Protein 6JCH (pdb70)

Solvent-accessible surface area: 16612 Å² total; per-residue (Å²): 190,73,79,4,51,0,0,0,16,0,56,1,5,38,88,46,100,77,24,74,62,64,75,32,116,51,26,54,57,21,42,111,68,2,7,8,68,13,0,8,0,22,0,6,42,0,24,91,35,23,53,112,148,35,70,105,129,39,30,52,62,28,41,71,159,15,34,117,51,77,67,152,90,0,19,148,57,0,136,80,91,15,156,70,16,14,99,6,72,96,25,95,0,52,0,5,1,101,78,17,115,132,59,55,40,28,0,8,2,91,1,60,1,58,8,35,13,144,38,35,62,45,0,4,0,0,0,2,30,76,47,66,135,151,84,146,116,19,98,58,110,8,26,0,9,9,10,12,0,41,53,86,35,127,103,66,56,94,45,58,128,41,2,73,3,22,4,60,0,13,4,48,9,0,4,0,3,0,0,0,17,1,29,82,88,98,55,81,66,123,71,5,36,29,0,33,0,0,0,17,57,97,78,151,76,56,89,32,11,0,9,113,41,102,18,71,22,20,52,12,107,30,21,80,25,145,63,26,41,135,27,130,114,2,17,54,12,84,3,58,151,56,0,12,0,43,4,33,168,32,5,0,48,37,33,86,10,28,0,8,10,36,84,16,11,108,39,28,114,154,101,57,71,44,3,68,0,58,9,20,100,35,31,79,58,184,121,52,85,81,78,67,0,52,0,69,47,61,78,0,104,11,65,91,30,7,110,16,30,99,127,22,43,87,57,0,116,2,41,18,100,1,138,29,62,168,203

Radius of gyration: 25.2 Å; Cα contacts (8 Å, |Δi|>4): 794; chains: 1; bounding box: 46×38×86 Å

Structure (mmCIF, N/CA/C/O backbone):
data_6JCH
#
_entry.id   6JCH
#
_cell.length_a   41.382
_cell.length_b   63.523
_cell.length_c   130.245
_cell.angle_alpha   90.00
_cell.angle_beta   90.00
_cell.angle_gamma   90.00
#
_symmetry.space_group_name_H-M   'P 21 21 21'
#
loop_
_entity.id
_entity.type
_entity.pdbx_description
1 polymer 'Pilus assembly protein'
2 non-polymer 'SODIUM ION'
3 water water
#
loop_
_atom_site.group_PDB
_atom_site.id
_atom_site.type_symbol
_atom_site.label_atom_id
_atom_site.label_alt_id
_atom_site.label_comp_id
_atom_site.label_asym_id
_atom_site.label_entity_id
_atom_site.label_seq_id
_atom_site.pdbx_PDB_ins_code
_atom_site.Cartn_x
_atom_site.Cartn_y
_atom_site.Cartn_z
_atom_site.occupancy
_atom_site.B_iso_or_equiv
_atom_site.auth_seq_id
_atom_site.auth_comp_id
_atom_site.auth_asym_id
_atom_site.auth_atom_id
_atom_site.pdbx_PDB_model_num
ATOM 1 N N . ASP A 1 8 ? 40.680 10.332 -7.524 1.00 63.83 30 ASP A N 1
ATOM 2 C CA . ASP A 1 8 ? 40.022 11.627 -7.404 0.86 62.99 30 ASP A CA 1
ATOM 3 C C . ASP A 1 8 ? 40.220 12.229 -6.012 1.00 54.02 30 ASP A C 1
ATOM 4 O O . ASP A 1 8 ? 41.344 12.540 -5.622 0.51 60.37 30 ASP A O 1
ATOM 9 N N . GLN A 1 9 ? 39.132 12.382 -5.263 1.00 44.45 31 GLN A N 1
ATOM 10 C CA . GLN A 1 9 ? 39.149 13.110 -4.003 1.00 41.48 31 GLN A CA 1
ATOM 11 C C . GLN A 1 9 ? 39.244 12.159 -2.819 1.00 35.23 31 GLN A C 1
ATOM 12 O O . GLN A 1 9 ? 38.753 11.028 -2.861 1.00 35.01 31 GLN A O 1
ATOM 18 N N . THR A 1 10 ? 39.880 12.638 -1.751 1.00 33.41 32 THR A N 1
ATOM 19 C CA . THR A 1 10 ? 40.041 11.856 -0.537 1.00 30.81 32 THR A CA 1
ATOM 20 C C . THR A 1 10 ? 39.591 12.662 0.669 1.00 29.55 32 THR A C 1
ATOM 21 O O . THR A 1 10 ? 39.530 13.894 0.643 1.00 32.96 32 THR A O 1
ATOM 25 N N . ALA A 1 11 ? 39.306 11.939 1.745 1.00 28.65 33 ALA A N 1
ATOM 26 C CA . ALA A 1 11 ? 39.044 12.545 3.036 1.00 26.58 33 ALA A CA 1
ATOM 27 C C . ALA A 1 11 ? 39.765 11.726 4.088 1.00 26.39 33 ALA A C 1
ATOM 28 O O . ALA A 1 11 ? 40.214 10.604 3.840 1.00 26.11 33 ALA A O 1
ATOM 30 N N . GLU A 1 12 ? 39.878 12.303 5.271 1.00 26.62 34 GLU A N 1
ATOM 31 C CA . GLU A 1 12 ? 40.583 11.678 6.373 1.00 28.28 34 GLU A CA 1
ATOM 32 C C . GLU A 1 12 ? 39.584 11.336 7.466 1.00 26.66 34 GLU A C 1
ATOM 33 O O . GLU A 1 12 ? 38.765 12.175 7.855 1.00 33.90 34 GLU A O 1
ATOM 39 N N . ILE A 1 13 ? 39.641 10.105 7.949 1.00 23.49 35 ILE A N 1
ATOM 40 C CA . ILE A 1 13 ? 38.874 9.696 9.114 1.00 23.65 35 ILE A CA 1
ATOM 41 C C . ILE A 1 13 ? 39.866 9.536 10.248 1.00 22.16 35 ILE A C 1
ATOM 42 O O . ILE A 1 13 ? 40.857 8.805 10.117 1.00 25.76 35 ILE A O 1
ATOM 47 N N . VAL A 1 14 ? 39.611 10.228 11.348 1.00 24.46 36 VAL A N 1
ATOM 48 C CA . VAL A 1 14 ? 40.512 10.249 12.489 1.00 25.01 36 VAL A CA 1
ATOM 49 C C . VAL A 1 14 ? 39.781 9.616 13.658 1.00 27.27 36 VAL A C 1
ATOM 50 O O . VAL A 1 14 ? 38.773 10.151 14.139 1.00 27.48 36 VAL A O 1
ATOM 54 N N . ILE A 1 15 ? 40.272 8.475 14.103 1.00 23.64 37 ILE A N 1
ATOM 55 C CA . ILE A 1 15 ? 39.765 7.836 15.308 1.00 22.27 37 ILE A CA 1
ATOM 56 C C . ILE A 1 15 ? 40.497 8.416 16.503 1.00 25.54 37 ILE A C 1
ATOM 57 O O . ILE A 1 15 ? 41.732 8.477 16.512 1.00 25.45 37 ILE A O 1
ATOM 62 N N . HIS A 1 16 ? 39.736 8.882 17.488 1.00 22.90 38 HIS A N 1
ATOM 63 C CA . HIS A 1 16 ? 40.260 9.274 18.793 1.00 25.70 38 HIS A CA 1
ATOM 64 C C . HIS A 1 16 ? 39.733 8.241 19.775 1.00 30.49 38 HIS A C 1
ATOM 65 O O . HIS A 1 16 ? 38.599 8.353 20.247 1.00 29.37 38 HIS A O 1
ATOM 72 N N . LYS A 1 17 ? 40.546 7.234 20.073 1.00 32.04 39 LYS A N 1
ATOM 73 C CA . LYS A 1 17 ? 40.155 6.192 21.010 1.00 30.67 39 LYS A CA 1
ATOM 74 C C . LYS A 1 17 ? 40.531 6.642 22.410 1.00 28.19 39 LYS A C 1
ATOM 75 O O . LYS A 1 17 ? 41.710 6.861 22.700 1.00 29.03 39 LYS A O 1
ATOM 81 N N . ARG A 1 18 ? 39.529 6.806 23.259 1.00 27.82 40 ARG A N 1
ATOM 82 C CA . ARG A 1 18 ? 39.735 7.267 24.620 1.00 29.83 40 ARG A CA 1
ATOM 83 C C . ARG A 1 18 ? 38.983 6.352 25.569 1.00 26.98 40 ARG A C 1
ATOM 84 O O . ARG A 1 18 ? 38.200 5.495 25.159 1.00 27.26 40 ARG A O 1
ATOM 92 N N . ILE A 1 19 ? 39.231 6.563 26.858 1.00 29.94 41 ILE A N 1
ATOM 93 C CA . ILE A 1 19 ? 38.617 5.795 27.933 1.00 34.60 41 ILE A CA 1
ATOM 94 C C . ILE A 1 19 ? 37.751 6.738 28.752 1.00 27.99 41 ILE A C 1
ATOM 95 O O . ILE A 1 19 ? 38.184 7.840 29.108 1.00 31.02 41 ILE A O 1
ATOM 100 N N . TYR A 1 20 ? 36.525 6.310 29.029 1.00 31.08 42 TYR A N 1
ATOM 101 C CA . TYR A 1 20 ? 35.555 7.084 29.784 1.00 33.79 42 TYR A CA 1
ATOM 102 C C . TYR A 1 20 ? 35.153 6.310 31.032 1.00 29.84 42 TYR A C 1
ATOM 103 O O . TYR A 1 20 ? 35.271 5.086 31.087 1.00 31.98 42 TYR A O 1
ATOM 112 N N . ARG A 1 21 ? 34.675 7.027 32.044 1.00 40.06 43 ARG A N 1
ATOM 113 C CA . ARG A 1 21 ? 34.061 6.387 33.200 1.00 42.25 43 ARG A CA 1
ATOM 114 C C . ARG A 1 21 ? 32.546 6.539 33.114 1.00 46.97 43 ARG A C 1
ATOM 115 O O . ARG A 1 21 ? 32.035 7.608 32.763 1.00 53.09 43 ARG A O 1
ATOM 123 N N . ASP A 1 22 ? 31.829 5.455 33.403 0.95 50.77 44 ASP A N 1
ATOM 124 C CA . ASP A 1 22 ? 30.377 5.466 33.272 1.00 49.19 44 ASP A CA 1
ATOM 125 C C . ASP A 1 22 ? 29.764 6.272 34.409 0.92 54.69 44 ASP A C 1
ATOM 126 O O . ASP A 1 22 ? 29.944 5.937 35.585 1.00 57.54 44 ASP A O 1
ATOM 131 N N . ILE A 1 23 ? 29.039 7.330 34.047 0.72 52.25 45 ILE A N 1
ATOM 132 C CA . ILE A 1 23 ? 28.453 8.273 34.992 0.97 59.64 45 ILE A CA 1
ATOM 133 C C . ILE A 1 23 ? 29.531 8.815 35.923 0.49 61.79 45 ILE A C 1
ATOM 134 O O . ILE A 1 23 ? 30.705 8.881 35.552 1.00 62.10 45 ILE A O 1
ATOM 136 N N . ILE A 1 38 ? 24.920 6.304 21.440 1.00 63.00 60 ILE A N 1
ATOM 137 C CA . ILE A 1 38 ? 26.046 6.106 20.540 1.00 63.63 60 ILE A CA 1
ATOM 138 C C . ILE A 1 38 ? 26.005 7.076 19.362 1.00 63.00 60 ILE A C 1
ATOM 139 O O . ILE A 1 38 ? 25.402 6.787 18.326 1.00 65.23 60 ILE A O 1
ATOM 141 N N . ASP A 1 39 ? 26.635 8.240 19.533 1.00 62.25 61 ASP A N 1
ATOM 142 C CA . ASP A 1 39 ? 27.000 9.116 18.422 1.00 58.78 61 ASP A CA 1
ATOM 143 C C . ASP A 1 39 ? 28.519 9.096 18.345 1.00 55.18 61 ASP A C 1
ATOM 144 O O . ASP A 1 39 ? 29.194 9.849 19.064 1.00 56.51 61 ASP A O 1
ATOM 149 N N . PRO A 1 40 ? 29.107 8.246 17.503 1.00 48.66 62 PRO A N 1
ATOM 150 C CA . PRO A 1 40 ? 30.573 8.124 17.482 1.00 39.68 62 PRO A CA 1
ATOM 151 C C . PRO A 1 40 ? 31.298 9.394 17.065 1.00 37.13 62 PRO A C 1
ATOM 152 O O . PRO A 1 40 ? 32.476 9.548 17.405 1.00 37.07 62 PRO A O 1
ATOM 156 N N . ASN A 1 41 ? 30.643 10.312 16.351 1.00 37.62 63 ASN A N 1
ATOM 157 C CA . ASN A 1 41 ? 31.300 11.557 15.962 1.00 38.26 63 ASN A CA 1
ATOM 158 C C . ASN A 1 41 ? 31.394 12.569 17.096 1.00 41.37 63 ASN A C 1
ATOM 159 O O . ASN A 1 41 ? 32.037 13.608 16.919 1.00 39.03 63 ASN A O 1
ATOM 164 N N . ASN A 1 42 ? 30.778 12.296 18.248 1.00 43.00 64 ASN A N 1
ATOM 165 C CA . ASN A 1 42 ? 30.693 13.272 19.325 1.00 40.79 64 ASN A CA 1
ATOM 166 C C . ASN A 1 42 ? 31.682 12.913 20.420 1.00 39.37 64 ASN A C 1
ATOM 167 O O . ASN A 1 42 ? 31.594 11.807 20.977 1.00 40.69 64 ASN A O 1
ATOM 172 N N . PRO A 1 43 ? 32.634 13.789 20.759 0.84 39.40 65 PRO A N 1
ATOM 173 C CA . PRO A 1 43 ? 33.535 13.485 21.881 1.00 39.30 65 PRO A CA 1
ATOM 174 C C . PRO A 1 43 ? 32.851 13.549 23.235 0.53 44.75 65 PRO A C 1
ATOM 175 O O . PRO A 1 43 ? 33.351 12.942 24.190 1.00 49.12 65 PRO A O 1
ATOM 179 N N . ASP A 1 44 ? 31.734 14.261 23.352 0.76 48.89 66 ASP A N 1
ATOM 180 C CA . ASP A 1 44 ? 30.932 14.250 24.567 0.81 51.16 66 ASP A CA 1
ATOM 181 C C . ASP A 1 44 ? 29.949 13.089 24.499 0.63 53.53 66 ASP A C 1
ATOM 182 O O . ASP A 1 44 ? 29.286 12.888 23.477 0.68 54.37 66 ASP A O 1
ATOM 184 N N . LYS A 1 45 ? 29.867 12.319 25.581 1.00 54.06 67 LYS A N 1
ATOM 185 C CA . LYS A 1 45 ? 28.987 11.159 25.654 1.00 52.32 67 LYS A CA 1
ATOM 186 C C . LYS A 1 45 ? 28.093 11.295 26.876 1.00 58.99 67 LYS A C 1
ATOM 187 O O . LYS A 1 45 ? 28.592 11.433 27.998 1.00 63.75 67 LYS A O 1
ATOM 193 N N . ASP A 1 46 ? 26.781 11.258 26.661 0.79 57.81 68 ASP A N 1
ATOM 194 C CA . ASP A 1 46 ? 25.844 11.331 27.772 0.69 62.35 68 ASP A CA 1
ATOM 195 C C . ASP A 1 46 ? 25.922 10.060 28.608 0.90 60.84 68 ASP A C 1
ATOM 196 O O . ASP A 1 46 ? 25.945 8.946 28.077 0.97 56.51 68 ASP A O 1
ATOM 198 N N . GLY A 1 47 ? 25.965 10.234 29.927 0.68 65.69 69 GLY A N 1
ATOM 199 C CA . GLY A 1 47 ? 26.148 9.130 30.843 0.59 68.34 69 GLY A CA 1
ATOM 200 C C . GLY A 1 47 ? 27.588 8.742 31.094 0.39 65.38 69 GLY A C 1
ATOM 201 O O . GLY A 1 47 ? 27.831 7.773 31.825 0.86 69.01 69 GLY A O 1
ATOM 202 N N . TYR A 1 48 ? 28.548 9.464 30.520 0.86 54.95 70 TYR A N 1
ATOM 203 C CA . TYR A 1 48 ? 29.957 9.131 30.664 1.00 48.50 70 TYR A CA 1
ATOM 204 C C . TYR A 1 48 ? 30.768 10.418 30.717 0.74 46.07 70 TYR A C 1
ATOM 205 O O . TYR A 1 48 ? 30.289 11.493 30.349 0.94 52.32 70 TYR A O 1
ATOM 207 N N . LYS A 1 49 ? 32.008 10.292 31.192 0.84 47.57 71 LYS A N 1
ATOM 208 C CA . LYS A 1 49 ? 32.952 11.402 31.230 1.00 45.41 71 LYS A CA 1
ATOM 209 C C . LYS A 1 49 ? 34.359 10.854 31.034 0.14 45.32 71 LYS A C 1
ATOM 210 O O . LYS A 1 49 ? 34.677 9.764 31.515 0.95 46.09 71 LYS A O 1
ATOM 212 N N . LEU A 1 50 ? 35.196 11.614 30.328 1.00 48.02 72 LEU A N 1
ATOM 213 C CA . LEU A 1 50 ? 36.556 11.169 30.048 0.89 49.09 72 LEU A CA 1
ATOM 214 C C . LEU A 1 50 ? 37.359 11.041 31.338 1.00 46.41 72 LEU A C 1
ATOM 215 O O . LEU A 1 50 ? 37.128 11.760 32.312 0.95 46.28 72 LEU A O 1
ATOM 217 N N . LEU A 1 51 ? 38.325 10.117 31.331 0.60 49.22 73 LEU A N 1
ATOM 218 C CA . LEU A 1 51 ? 39.098 9.816 32.531 0.96 52.98 73 LEU A CA 1
ATOM 219 C C . LEU A 1 51 ? 40.214 10.820 32.798 0.37 58.07 73 LEU A C 1
ATOM 220 O O . LEU A 1 51 ? 40.642 10.949 33.950 0.89 58.20 73 LEU A O 1
ATOM 222 N N . SER A 1 52 ? 40.696 11.521 31.772 1.00 57.83 74 SER A N 1
ATOM 223 C CA . SER A 1 52 ? 41.732 12.542 31.912 0.93 65.56 74 SER A CA 1
ATOM 224 C C . SER A 1 52 ? 41.949 13.188 30.548 0.18 70.63 74 SER A C 1
ATOM 225 O O . SER A 1 52 ? 41.407 12.740 29.533 1.00 71.91 74 SER A O 1
ATOM 228 N N . LYS A 1 53 ? 42.761 14.248 30.540 1.00 72.64 75 LYS A N 1
ATOM 229 C CA . LYS A 1 53 ? 43.076 14.948 29.299 1.00 72.06 75 LYS A CA 1
ATOM 230 C C . LYS A 1 53 ? 44.040 14.163 28.419 0.89 72.20 75 LYS A C 1
ATOM 231 O O . LYS A 1 53 ? 44.178 14.483 27.234 1.00 70.08 75 LYS A O 1
ATOM 233 N N . THR A 1 54 ? 44.708 13.152 28.967 0.74 74.67 76 THR A N 1
ATOM 234 C CA . THR A 1 54 ? 45.608 12.290 28.212 0.57 76.26 76 THR A CA 1
ATOM 235 C C . THR A 1 54 ? 45.187 10.829 28.334 0.71 78.68 76 THR A C 1
ATOM 236 O O . THR A 1 54 ? 46.023 9.925 28.406 1.00 84.66 76 THR A O 1
ATOM 240 N N . SER A 1 55 ? 43.875 10.577 28.356 0.81 71.82 77 SER A N 1
ATOM 241 C CA . SER A 1 55 ? 43.348 9.223 28.483 0.36 58.19 77 SER A CA 1
ATOM 242 C C . SER A 1 55 ? 43.084 8.565 27.134 0.48 44.29 77 SER A C 1
ATOM 243 O O . SER A 1 55 ? 42.169 7.739 27.020 1.00 40.37 77 SER A O 1
ATOM 246 N N . GLY A 1 56 ? 43.860 8.914 26.110 1.00 33.00 78 GLY A N 1
ATOM 247 C CA . GLY A 1 56 ? 43.790 8.195 24.857 0.99 29.52 78 GLY A CA 1
ATOM 248 C C . GLY A 1 56 ? 44.350 6.791 24.983 0.60 27.39 78 GLY A C 1
ATOM 249 O O . GLY A 1 56 ? 45.303 6.531 25.723 0.78 34.26 78 GLY A O 1
ATOM 250 N N . LEU A 1 57 ? 43.743 5.873 24.239 1.00 30.00 79 LEU A N 1
ATOM 251 C CA . LEU A 1 57 ? 44.031 4.449 24.339 1.00 27.66 79 LEU A CA 1
ATOM 252 C C . LEU A 1 57 ? 44.797 4.009 23.101 1.00 29.80 79 LEU A C 1
ATOM 253 O O . LEU A 1 57 ? 44.228 3.937 22.006 1.00 27.35 79 LEU A O 1
ATOM 258 N N . ASN A 1 58 ? 46.076 3.705 23.281 1.00 31.21 80 ASN A N 1
ATOM 259 C CA . ASN A 1 58 ? 46.905 3.185 22.207 1.00 30.00 80 ASN A CA 1
ATOM 260 C C . ASN A 1 58 ? 46.766 1.670 22.113 1.00 27.84 80 ASN A C 1
ATOM 261 O O . ASN A 1 58 ? 46.402 0.992 23.075 1.00 31.08 80 ASN A O 1
ATOM 266 N N . GLY A 1 59 ? 47.052 1.145 20.925 1.00 26.79 81 GLY A N 1
ATOM 267 C CA . GLY A 1 59 ? 47.026 -0.284 20.708 1.00 27.51 81 GLY A CA 1
ATOM 268 C C . GLY A 1 59 ? 45.701 -0.837 20.246 1.00 27.77 81 GLY A C 1
ATOM 269 O O . GLY A 1 59 ? 45.590 -2.052 20.049 1.00 24.99 81 GLY A O 1
ATOM 270 N N . ALA A 1 60 ? 44.689 0.005 20.075 1.00 26.66 82 ALA A N 1
ATOM 271 C CA . ALA A 1 60 ? 43.421 -0.462 19.546 1.00 22.30 82 ALA A CA 1
ATOM 272 C C . ALA A 1 60 ? 43.542 -0.638 18.037 1.00 22.16 82 ALA A C 1
ATOM 273 O O . ALA A 1 60 ? 44.285 0.082 17.367 1.00 22.54 82 ALA A O 1
ATOM 275 N N . ASN A 1 61 ? 42.822 -1.613 17.508 1.00 19.13 83 ASN A N 1
ATOM 276 C CA . ASN A 1 61 ? 42.939 -1.951 16.097 1.00 17.80 83 ASN A CA 1
ATOM 277 C C . ASN A 1 61 ? 41.577 -1.908 15.442 1.00 17.99 83 ASN A C 1
ATOM 278 O O . ASN A 1 61 ? 40.585 -2.360 16.019 1.00 18.75 83 ASN A O 1
ATOM 283 N N . PHE A 1 62 ? 41.541 -1.373 14.227 1.00 16.97 84 PHE A N 1
ATOM 284 C CA . PHE A 1 62 ? 40.317 -1.317 13.447 1.00 16.03 84 PHE A CA 1
ATOM 285 C C . PHE A 1 62 ? 40.575 -1.848 12.050 1.00 15.91 84 PHE A C 1
ATOM 286 O O . PHE A 1 62 ? 41.671 -1.701 11.502 1.00 18.24 84 PHE A O 1
ATOM 294 N N . GLU A 1 63 ? 39.555 -2.488 11.502 1.00 13.91 85 GLU A N 1
ATOM 295 C CA . GLU A 1 63 ? 39.513 -2.838 10.089 1.00 14.41 85 GLU A CA 1
ATOM 296 C C . GLU A 1 63 ? 38.507 -1.935 9.405 1.00 15.32 85 GLU A C 1
ATOM 297 O O . GLU A 1 63 ? 37.411 -1.699 9.921 1.00 15.37 85 GLU A O 1
ATOM 303 N N . VAL A 1 64 ? 38.871 -1.449 8.227 1.00 15.52 86 VAL A N 1
ATOM 304 C CA . VAL A 1 64 ? 38.050 -0.499 7.494 1.00 13.96 86 VAL A CA 1
ATOM 305 C C . VAL A 1 64 ? 37.771 -1.075 6.124 1.00 16.54 86 VAL A C 1
ATOM 306 O O . VAL A 1 64 ? 38.704 -1.430 5.394 1.00 15.85 86 VAL A O 1
ATOM 310 N N . TYR A 1 65 ? 36.495 -1.135 5.776 1.00 14.23 87 TYR A N 1
ATOM 311 C CA . TYR A 1 65 ? 36.019 -1.783 4.569 1.00 13.87 87 TYR A CA 1
ATOM 312 C C . TYR A 1 65 ? 35.364 -0.762 3.667 1.00 14.63 87 TYR A C 1
ATOM 313 O O . TYR A 1 65 ? 34.657 0.137 4.138 1.00 15.69 87 TYR A O 1
ATOM 322 N N . ASP A 1 66 ? 35.581 -0.909 2.363 1.00 15.34 88 ASP A N 1
ATOM 323 C CA . ASP A 1 66 ? 34.819 -0.115 1.412 1.00 13.67 88 ASP A CA 1
ATOM 324 C C . ASP A 1 66 ? 33.380 -0.612 1.411 1.00 14.86 88 ASP A C 1
ATOM 325 O O . ASP A 1 66 ? 33.087 -1.727 0.967 1.00 16.15 88 ASP A O 1
ATOM 330 N N . ALA A 1 67 ? 32.477 0.230 1.897 1.00 14.89 89 ALA A N 1
ATOM 331 C CA . ALA A 1 67 ? 31.080 -0.121 2.054 1.00 14.25 89 ALA A CA 1
ATOM 332 C C . ALA A 1 67 ? 30.203 0.612 1.055 1.00 15.78 89 ALA A C 1
ATOM 333 O O . ALA A 1 67 ? 28.994 0.738 1.265 1.00 16.54 89 ALA A O 1
ATOM 335 N N . SER A 1 68 ? 30.798 1.100 -0.040 1.00 14.46 90 SER A N 1
ATOM 336 C CA . SER A 1 68 ? 30.023 1.828 -1.031 1.00 14.56 90 SER A CA 1
ATOM 337 C C . SER A 1 68 ? 28.916 0.966 -1.607 1.00 16.59 90 SER A C 1
ATOM 338 O O . SER A 1 68 ? 27.850 1.476 -1.962 1.00 18.16 90 SER A O 1
ATOM 341 N N . SER A 1 69 ? 29.152 -0.340 -1.694 1.00 16.07 91 SER A N 1
ATOM 342 C CA . SER A 1 69 ? 28.148 -1.266 -2.199 1.00 16.68 91 SER A CA 1
ATOM 343 C C . SER A 1 69 ? 26.955 -1.419 -1.265 1.00 14.50 91 SER A C 1
ATOM 344 O O . SER A 1 69 ? 25.947 -2.011 -1.661 1.00 18.37 91 SER A O 1
ATOM 347 N N . LEU A 1 70 ? 27.031 -0.890 -0.044 1.00 16.05 92 LEU A N 1
ATOM 348 C CA . LEU A 1 70 ? 25.845 -0.855 0.803 1.00 15.15 92 LEU A CA 1
ATOM 349 C C . LEU A 1 70 ? 24.901 0.277 0.444 1.00 17.13 92 LEU A C 1
ATOM 350 O O . LEU A 1 70 ? 23.758 0.280 0.920 1.00 20.72 92 LEU A O 1
ATOM 355 N N . LEU A 1 71 ? 25.344 1.218 -0.383 1.00 17.29 93 LEU A N 1
ATOM 356 C CA . LEU A 1 71 ? 24.577 2.390 -0.753 1.00 18.68 93 LEU A CA 1
ATOM 357 C C . LEU A 1 71 ? 23.840 2.147 -2.059 1.00 19.96 93 LEU A C 1
ATOM 358 O O . LEU A 1 71 ? 24.228 1.311 -2.880 1.00 23.71 93 LEU A O 1
ATOM 363 N N . LYS A 1 72 ? 22.772 2.900 -2.244 1.00 23.61 94 LYS A N 1
ATOM 364 C CA . LYS A 1 72 ? 22.056 2.939 -3.500 1.00 25.89 94 LYS A CA 1
ATOM 365 C C . LYS A 1 72 ? 22.079 4.362 -4.030 1.00 26.41 94 LYS A C 1
ATOM 366 O O . LYS A 1 72 ? 22.118 5.313 -3.243 1.00 27.44 94 LYS A O 1
ATOM 368 N N . PRO A 1 73 ? 22.084 4.549 -5.348 1.00 26.19 95 PRO A N 1
ATOM 369 C CA . PRO A 1 73 ? 22.036 5.910 -5.889 1.00 30.30 95 PRO A CA 1
ATOM 370 C C . PRO A 1 73 ? 20.802 6.647 -5.402 1.00 34.94 95 PRO A C 1
ATOM 371 O O . PRO A 1 73 ? 19.741 6.055 -5.191 1.00 39.70 95 PRO A O 1
ATOM 375 N N . ASN A 1 74 ? 20.968 7.954 -5.195 1.00 36.70 96 ASN A N 1
ATOM 376 C CA . ASN A 1 74 ? 19.869 8.858 -4.848 1.00 36.18 96 ASN A CA 1
ATOM 377 C C . ASN A 1 74 ? 19.118 8.410 -3.597 1.00 39.77 96 ASN A C 1
ATOM 378 O O . ASN A 1 74 ? 17.918 8.655 -3.461 1.00 41.63 96 ASN A O 1
ATOM 383 N N . MET A 1 75 ? 19.800 7.752 -2.666 1.00 36.02 97 MET A N 1
ATOM 384 C CA . MET A 1 75 ? 19.121 7.380 -1.436 1.00 33.96 97 MET A CA 1
ATOM 385 C C . MET A 1 75 ? 18.920 8.614 -0.561 1.00 36.52 97 MET A C 1
ATOM 386 O O . MET A 1 75 ? 19.678 9.586 -0.635 1.00 34.01 97 MET A O 1
ATOM 391 N N . THR A 1 76 ? 17.860 8.577 0.246 1.00 33.40 98 THR A N 1
ATOM 392 C CA . THR A 1 76 ? 17.503 9.696 1.103 1.00 38.47 98 THR A CA 1
ATOM 393 C C . THR A 1 76 ? 18.420 9.766 2.322 1.00 36.47 98 THR A C 1
ATOM 394 O O . THR A 1 76 ? 19.045 8.776 2.700 1.00 30.85 98 THR A O 1
ATOM 398 N N . PRO A 1 77 ? 18.511 10.936 2.959 1.00 33.44 99 PRO A N 1
ATOM 399 C CA . PRO A 1 77 ? 19.192 11.000 4.264 1.00 34.10 99 PRO A CA 1
ATOM 400 C C . PRO A 1 77 ? 18.620 10.020 5.276 1.00 32.10 99 PRO A C 1
ATOM 401 O O . PRO A 1 77 ? 19.372 9.437 6.067 1.00 31.07 99 PRO A O 1
ATOM 405 N N . GLU A 1 78 ? 17.300 9.818 5.261 1.00 32.71 100 GLU A N 1
ATOM 406 C CA . GLU A 1 78 ? 16.678 8.869 6.179 1.00 33.24 100 GLU A CA 1
ATOM 407 C C . GLU A 1 78 ? 17.173 7.453 5.922 1.00 32.43 100 GLU A C 1
ATOM 408 O O . GLU A 1 78 ? 17.436 6.694 6.865 1.00 33.59 100 GLU A O 1
ATOM 414 N N . ALA A 1 79 ? 17.289 7.075 4.650 1.00 29.11 101 ALA A N 1
ATOM 415 C CA . ALA A 1 79 ? 17.778 5.746 4.310 1.00 25.81 101 ALA A CA 1
ATOM 416 C C . ALA A 1 79 ? 19.230 5.574 4.730 1.00 28.33 101 ALA A C 1
ATOM 417 O O . ALA A 1 79 ? 19.631 4.495 5.177 1.00 25.59 101 ALA A O 1
ATOM 419 N N . ILE A 1 80 ? 20.036 6.627 4.585 1.00 25.07 102 ILE A N 1
ATOM 420 C CA . ILE A 1 80 ? 21.428 6.554 5.012 1.00 23.30 102 ILE A CA 1
ATOM 421 C C . ILE A 1 80 ? 21.499 6.385 6.520 1.00 22.30 102 ILE A C 1
ATOM 422 O O . ILE A 1 80 ? 22.219 5.517 7.029 1.00 22.76 102 ILE A O 1
ATOM 427 N N . ARG A 1 81 ? 20.731 7.197 7.252 1.00 24.33 103 ARG A N 1
ATOM 428 C CA . ARG A 1 81 ? 20.695 7.069 8.705 1.00 23.91 103 ARG A CA 1
ATOM 429 C C . ARG A 1 81 ? 20.244 5.674 9.118 1.00 25.79 103 ARG A C 1
ATOM 430 O O . ARG A 1 81 ? 20.817 5.076 10.034 1.00 24.83 103 ARG A O 1
ATOM 432 N N . ALA A 1 82 ? 19.229 5.130 8.442 1.00 24.16 104 ALA A N 1
ATOM 433 C CA . ALA A 1 82 ? 18.771 3.781 8.769 1.00 24.39 104 ALA A CA 1
ATOM 434 C C . ALA A 1 82 ? 19.875 2.757 8.547 1.00 25.31 104 ALA A C 1
ATOM 435 O O . ALA A 1 82 ? 20.045 1.826 9.343 1.00 23.53 104 ALA A O 1
ATOM 437 N N . LEU A 1 83 ? 20.638 2.916 7.467 1.00 21.07 105 LEU A N 1
ATOM 438 C CA . LEU A 1 83 ? 21.747 2.012 7.195 1.00 17.15 105 LEU A CA 1
ATOM 439 C C . LEU A 1 83 ? 22.844 2.160 8.245 1.00 16.43 105 LEU A C 1
ATOM 440 O O . LEU A 1 83 ? 23.349 1.165 8.774 1.00 18.03 105 LEU A O 1
ATOM 445 N N . VAL A 1 84 ? 23.224 3.402 8.553 1.00 18.96 106 VAL A N 1
ATOM 446 C CA . VAL A 1 84 ? 24.216 3.640 9.595 1.00 19.99 106 VAL A CA 1
ATOM 447 C C . VAL A 1 84 ? 23.760 3.022 10.909 1.00 16.84 106 VAL A C 1
ATOM 448 O O . VAL A 1 84 ? 24.542 2.357 11.600 1.00 19.87 106 VAL A O 1
ATOM 452 N N . ASP A 1 85 ? 22.480 3.193 11.247 1.00 20.06 107 ASP A N 1
ATOM 453 C CA . ASP A 1 85 ? 21.959 2.638 12.494 1.00 18.00 107 ASP A CA 1
ATOM 454 C C . ASP A 1 85 ? 22.005 1.118 12.484 1.00 18.14 107 ASP A C 1
ATOM 455 O O . ASP A 1 85 ? 22.311 0.495 13.507 1.00 19.77 107 ASP A O 1
ATOM 460 N N . ARG A 1 86 ? 21.670 0.503 11.350 1.00 16.97 108 ARG A N 1
ATOM 461 C CA . ARG A 1 86 ? 21.708 -0.951 11.257 1.00 15.62 108 ARG A CA 1
ATOM 462 C C . ARG A 1 86 ? 23.086 -1.480 11.624 1.00 16.99 108 ARG A C 1
ATOM 463 O O . ARG A 1 86 ? 23.223 -2.401 12.439 1.00 18.47 108 ARG A O 1
ATOM 471 N N . TYR A 1 87 ? 24.127 -0.884 11.049 1.00 17.72 109 TYR A N 1
ATOM 472 C CA . TYR A 1 87 ? 25.471 -1.375 11.323 1.00 16.51 109 TYR A CA 1
ATOM 473 C C . TYR A 1 87 ? 25.924 -1.010 12.732 1.00 17.95 109 TYR A C 1
ATOM 474 O O . TYR A 1 87 ? 26.541 -1.834 13.411 1.00 18.29 109 TYR A O 1
ATOM 483 N N . GLN A 1 88 ? 25.582 0.192 13.210 1.00 18.87 110 GLN A N 1
ATOM 484 C CA . GLN A 1 88 ? 25.927 0.558 14.581 1.00 18.59 110 GLN A CA 1
ATOM 485 C C . GLN A 1 88 ? 25.309 -0.402 15.593 1.00 21.03 110 GLN A C 1
ATOM 486 O O . GLN A 1 88 ? 25.882 -0.633 16.667 1.00 21.53 110 GLN A O 1
ATOM 492 N N . ASN A 1 89 ? 24.163 -0.991 15.268 1.00 18.45 111 ASN A N 1
ATOM 493 C CA . ASN A 1 89 ? 23.469 -1.842 16.222 1.00 19.18 111 ASN A CA 1
ATOM 494 C C . ASN A 1 89 ? 23.852 -3.307 16.094 1.00 20.73 111 ASN A C 1
ATOM 495 O O . ASN A 1 89 ? 23.421 -4.117 16.918 1.00 24.78 111 ASN A O 1
ATOM 500 N N . MET A 1 90 ? 24.655 -3.664 15.099 1.00 18.47 112 MET A N 1
ATOM 501 C CA . MET A 1 90 ? 25.276 -4.972 15.083 1.00 18.86 112 MET A CA 1
ATOM 502 C C . MET A 1 90 ? 26.380 -5.030 16.125 1.00 16.67 112 MET A C 1
ATOM 503 O O . MET A 1 90 ? 27.032 -4.029 16.422 1.00 19.52 112 MET A O 1
ATOM 508 N N . THR A 1 91 ? 26.613 -6.221 16.658 1.00 15.71 113 THR A N 1
ATOM 509 C CA . THR A 1 91 ? 27.839 -6.371 17.423 1.00 16.33 113 THR A CA 1
ATOM 510 C C . THR A 1 91 ? 29.027 -6.301 16.472 1.00 17.62 113 THR A C 1
ATOM 511 O O . THR A 1 91 ? 28.896 -6.456 15.254 1.00 16.84 113 THR A O 1
ATOM 515 N N . ARG A 1 92 ? 30.203 -6.055 17.037 1.00 15.49 114 ARG A N 1
ATOM 516 C CA . ARG A 1 92 ? 31.392 -6.048 16.195 1.00 13.36 114 ARG A CA 1
ATOM 517 C C . ARG A 1 92 ? 31.579 -7.394 15.510 1.00 15.57 114 ARG A C 1
ATOM 518 O O . ARG A 1 92 ? 31.913 -7.451 14.318 1.00 15.62 114 ARG A O 1
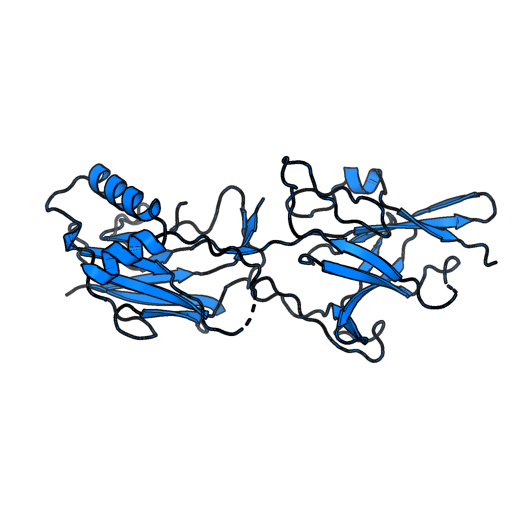ATOM 526 N N . LYS A 1 93 ? 31.329 -8.488 16.224 1.00 16.47 115 LYS A N 1
ATOM 527 C CA . LYS A 1 93 ? 31.518 -9.800 15.618 1.00 16.84 115 LYS A CA 1
ATOM 528 C C . LYS A 1 93 ? 30.521 -10.033 14.497 1.00 16.42 115 LYS A C 1
ATOM 529 O O . LYS A 1 93 ? 30.877 -10.601 13.465 1.00 14.93 115 LYS A O 1
ATOM 535 N N . GLN A 1 94 ? 29.274 -9.591 14.671 1.00 15.27 116 GLN A N 1
ATOM 536 C CA . GLN A 1 94 ? 28.298 -9.737 13.599 1.00 14.95 116 GLN A CA 1
ATOM 537 C C . GLN A 1 94 ? 28.709 -8.917 12.391 1.00 17.41 116 GLN A C 1
ATOM 538 O O . GLN A 1 94 ? 28.664 -9.396 11.255 1.00 15.43 116 GLN A O 1
ATOM 544 N N . ALA A 1 95 ? 29.102 -7.663 12.618 1.00 15.54 117 ALA A N 1
ATOM 545 C CA . ALA A 1 95 ? 29.529 -6.831 11.497 1.00 14.53 117 ALA A CA 1
ATOM 546 C C . ALA A 1 95 ? 30.774 -7.389 10.828 1.00 14.97 117 ALA A C 1
ATOM 547 O O . ALA A 1 95 ? 30.914 -7.283 9.600 1.00 14.21 117 ALA A O 1
ATOM 549 N N . LEU A 1 96 ? 31.684 -7.982 11.607 1.00 14.29 118 LEU A N 1
ATOM 550 C CA . LEU A 1 96 ? 32.860 -8.591 10.994 1.00 14.52 118 LEU A CA 1
ATOM 551 C C . LEU A 1 96 ? 32.478 -9.792 10.148 1.00 14.44 118 LEU A C 1
ATOM 552 O O . LEU A 1 96 ? 33.082 -10.025 9.104 1.00 14.22 118 LEU A O 1
ATOM 557 N N . LYS A 1 97 ? 31.507 -10.589 10.597 1.00 14.84 119 LYS A N 1
ATOM 558 C CA . LYS A 1 97 ? 31.091 -11.718 9.776 1.00 15.96 119 LYS A CA 1
ATOM 559 C C . LYS A 1 97 ? 30.602 -11.223 8.434 1.00 14.99 119 LYS A C 1
ATOM 560 O O . LYS A 1 97 ? 30.931 -11.792 7.384 1.00 17.00 119 LYS A O 1
ATOM 566 N N . PHE A 1 98 ? 29.845 -10.132 8.447 1.00 13.98 120 PHE A N 1
ATOM 567 C CA . PHE A 1 98 ? 29.383 -9.579 7.187 1.00 14.22 120 PHE A CA 1
ATOM 568 C C . PHE A 1 98 ? 30.538 -9.007 6.377 1.00 13.85 120 PHE A C 1
ATOM 569 O O . PHE A 1 98 ? 30.708 -9.339 5.199 1.00 13.97 120 PHE A O 1
ATOM 577 N N . ALA A 1 99 ? 31.340 -8.140 6.995 1.00 13.43 121 ALA A N 1
ATOM 578 C CA . ALA A 1 99 ? 32.333 -7.382 6.246 1.00 13.26 121 ALA A CA 1
ATOM 579 C C . ALA A 1 99 ? 33.466 -8.272 5.766 1.00 14.37 121 ALA A C 1
ATOM 580 O O . ALA A 1 99 ? 33.906 -8.158 4.621 1.00 14.28 121 ALA A O 1
ATOM 582 N N . ARG A 1 100 ? 33.957 -9.158 6.623 1.00 13.71 122 ARG A N 1
ATOM 583 C CA . ARG A 1 100 ? 35.052 -10.022 6.199 1.00 14.65 122 ARG A CA 1
ATOM 584 C C . ARG A 1 100 ? 34.642 -10.861 5.002 1.00 14.35 122 ARG A C 1
ATOM 585 O O . ARG A 1 100 ? 35.435 -11.063 4.068 1.00 15.25 122 ARG A O 1
ATOM 593 N N . ALA A 1 101 ? 33.396 -11.340 5.002 1.00 14.26 123 ALA A N 1
ATOM 594 C CA . ALA A 1 101 ? 32.951 -12.216 3.922 1.00 15.65 123 ALA A CA 1
ATOM 595 C C . ALA A 1 101 ? 32.716 -11.454 2.633 1.00 16.18 123 ALA A C 1
ATOM 596 O O . ALA A 1 101 ? 32.957 -11.991 1.547 1.00 16.56 123 ALA A O 1
ATOM 598 N N . ASN A 1 102 ? 32.221 -10.217 2.717 1.00 13.83 124 ASN A N 1
ATOM 599 C CA . ASN A 1 102 ? 31.616 -9.589 1.543 1.00 13.25 124 ASN A CA 1
ATOM 600 C C . ASN A 1 102 ? 32.309 -8.333 1.059 1.00 14.71 124 ASN A C 1
ATOM 601 O O . ASN A 1 102 ? 32.182 -7.991 -0.123 1.00 14.93 124 ASN A O 1
ATOM 606 N N . LEU A 1 103 ? 33.003 -7.627 1.931 1.00 14.89 125 LEU A N 1
ATOM 607 C CA . LEU A 1 103 ? 33.624 -6.366 1.599 1.00 15.06 125 LEU A CA 1
ATOM 608 C C . LEU A 1 103 ? 35.137 -6.519 1.565 1.00 14.34 125 LEU A C 1
ATOM 609 O O . LEU A 1 103 ? 35.702 -7.544 1.961 1.00 15.37 125 LEU A O 1
ATOM 614 N N . LYS A 1 104 ? 35.787 -5.477 1.066 1.00 15.15 126 LYS A N 1
ATOM 615 C CA . LYS A 1 104 ? 37.232 -5.437 0.931 1.00 14.87 126 LYS A CA 1
ATOM 616 C C . LYS A 1 104 ? 37.785 -4.319 1.795 1.00 15.07 126 LYS A C 1
ATOM 617 O O . LYS A 1 104 ? 37.170 -3.253 1.925 1.00 16.57 126 LYS A O 1
ATOM 623 N N . LEU A 1 105 ? 38.951 -4.577 2.380 1.00 16.83 127 LEU A N 1
ATOM 624 C CA . LEU A 1 105 ? 39.661 -3.541 3.105 1.00 15.63 127 LEU A CA 1
ATOM 625 C C . LEU A 1 105 ? 39.922 -2.361 2.185 1.00 15.99 127 LEU A C 1
ATOM 626 O O . LEU A 1 105 ? 40.222 -2.529 0.996 1.00 18.74 127 LEU A O 1
ATOM 631 N N . ALA A 1 106 ? 39.852 -1.160 2.748 1.00 16.14 128 ALA A N 1
ATOM 632 C CA . ALA A 1 106 ? 40.051 0.025 1.939 1.00 17.68 128 ALA A CA 1
ATOM 633 C C . ALA A 1 106 ? 40.579 1.147 2.811 1.00 20.44 128 ALA A C 1
ATOM 634 O O . ALA A 1 106 ? 40.337 1.179 4.020 1.00 19.10 128 ALA A O 1
ATOM 636 N N . GLY A 1 107 ? 41.285 2.063 2.187 1.00 20.40 129 GLY A N 1
ATOM 637 C CA . GLY A 1 107 ? 41.767 3.239 2.875 1.00 21.46 129 GLY A CA 1
ATOM 638 C C . GLY A 1 107 ? 43.212 3.074 3.278 1.00 21.14 129 GLY A C 1
ATOM 639 O O . GLY A 1 107 ? 43.691 1.969 3.552 1.00 23.64 129 GLY A O 1
ATOM 640 N N . GLN A 1 108 ? 43.935 4.181 3.280 1.00 21.90 130 GLN A N 1
ATOM 641 C CA . GLN A 1 108 ? 45.345 4.153 3.642 1.00 25.80 130 GLN A CA 1
ATOM 642 C C . GLN A 1 108 ? 45.472 4.358 5.141 1.00 23.17 130 GLN A C 1
ATOM 643 O O . GLN A 1 108 ? 45.445 5.485 5.638 1.00 26.92 130 GLN A O 1
ATOM 649 N N . GLY A 1 109 ? 45.581 3.242 5.864 1.00 24.23 131 GLY A N 1
ATOM 650 C CA . GLY A 1 109 ? 45.738 3.255 7.300 1.00 23.98 131 GLY A CA 1
ATOM 651 C C . GLY A 1 109 ? 47.191 3.081 7.704 1.00 26.08 131 GLY A C 1
ATOM 652 O O . GLY A 1 109 ? 48.065 2.802 6.889 1.00 26.92 131 GLY A O 1
ATOM 653 N N . ASN A 1 110 ? 47.451 3.261 8.997 1.00 23.99 132 ASN A N 1
ATOM 654 C CA . ASN A 1 110 ? 48.844 3.227 9.421 1.00 26.56 132 ASN A CA 1
ATOM 655 C C . ASN A 1 110 ? 49.406 1.813 9.500 1.00 28.09 132 ASN A C 1
ATOM 656 O O . ASN A 1 110 ? 50.630 1.655 9.521 1.00 35.22 132 ASN A O 1
ATOM 661 N N . LYS A 1 111 ? 48.558 0.787 9.508 1.00 27.26 133 LYS A N 1
ATOM 662 C CA . LYS A 1 111 ? 49.008 -0.597 9.472 1.00 26.89 133 LYS A CA 1
ATOM 663 C C . LYS A 1 111 ? 48.891 -1.234 8.095 1.00 29.54 133 LYS A C 1
ATOM 664 O O . LYS A 1 111 ? 49.367 -2.357 7.909 1.00 36.29 133 LYS A O 1
ATOM 670 N N . GLY A 1 112 ? 48.255 -0.575 7.147 1.00 24.69 134 GLY A N 1
ATOM 671 C CA . GLY A 1 112 ? 48.024 -1.174 5.858 1.00 24.79 134 GLY A CA 1
ATOM 672 C C . GLY A 1 112 ? 46.740 -0.653 5.275 1.00 27.54 134 GLY A C 1
ATOM 673 O O . GLY A 1 112 ? 46.100 0.240 5.832 1.00 22.10 134 GLY A O 1
ATOM 674 N N . ILE A 1 113 ? 46.374 -1.217 4.124 1.00 22.66 135 ILE A N 1
ATOM 675 C CA . ILE A 1 113 ? 45.101 -0.884 3.510 1.00 19.07 135 ILE A CA 1
ATOM 676 C C . ILE A 1 113 ? 43.996 -1.345 4.440 1.00 19.27 135 ILE A C 1
ATOM 677 O O . ILE A 1 113 ? 43.914 -2.532 4.777 1.00 19.72 135 ILE A O 1
ATOM 682 N N . GLY A 1 114 ? 43.156 -0.406 4.878 1.00 18.08 136 GLY A N 1
ATOM 683 C CA . GLY A 1 114 ? 42.041 -0.735 5.743 1.00 16.26 136 GLY A CA 1
ATOM 684 C C . GLY A 1 114 ? 42.417 -1.147 7.146 1.00 16.87 136 GLY A C 1
ATOM 685 O O . GLY A 1 114 ? 41.580 -1.698 7.854 1.00 18.03 136 GLY A O 1
ATOM 686 N N . LEU A 1 115 ? 43.646 -0.905 7.576 1.00 18.92 137 LEU A N 1
ATOM 687 C CA . LEU A 1 115 ? 44.116 -1.392 8.867 1.00 19.41 137 LEU A CA 1
ATOM 688 C C . LEU A 1 115 ? 44.630 -0.215 9.680 1.00 19.89 137 LEU A C 1
ATOM 689 O O . LEU A 1 115 ? 45.523 0.510 9.230 1.00 21.55 137 LEU A O 1
ATOM 694 N N . MET A 1 116 ? 44.068 -0.036 10.881 1.00 19.76 138 MET A N 1
ATOM 695 C CA . MET A 1 116 ? 44.337 1.120 11.725 1.00 18.65 138 MET A CA 1
ATOM 696 C C . MET A 1 116 ? 44.729 0.648 13.112 1.00 20.39 138 MET A C 1
ATOM 697 O O . MET A 1 116 ? 44.060 -0.212 13.690 1.00 22.41 138 MET A O 1
ATOM 702 N N . ASN A 1 117 ? 45.801 1.218 13.640 1.00 21.40 139 ASN A N 1
ATOM 703 C CA . ASN A 1 117 ? 46.237 0.995 15.007 1.00 22.88 139 ASN A CA 1
ATOM 704 C C . ASN A 1 117 ? 46.312 2.348 15.700 1.00 24.71 139 ASN A C 1
ATOM 705 O O . ASN A 1 117 ? 46.807 3.317 15.119 1.00 26.17 139 ASN A O 1
ATOM 710 N N . THR A 1 118 ? 45.794 2.438 16.926 1.00 22.87 140 THR A N 1
ATOM 711 C CA . THR A 1 118 ? 45.809 3.723 17.610 1.00 24.67 140 THR A CA 1
ATOM 712 C C . THR A 1 118 ? 47.167 3.929 18.262 1.00 28.82 140 THR A C 1
ATOM 713 O O . THR A 1 118 ? 47.710 3.019 18.899 1.00 28.56 140 THR A O 1
ATOM 717 N N . LYS A 1 119 ? 47.731 5.118 18.067 1.00 26.73 141 LYS A N 1
ATOM 718 C CA . LYS A 1 119 ? 49.051 5.452 18.583 1.00 27.35 141 LYS A CA 1
ATOM 719 C C . LYS A 1 119 ? 49.031 6.879 19.102 1.00 31.03 141 LYS A C 1
ATOM 720 O O . LYS A 1 119 ? 48.043 7.608 18.960 1.00 32.28 141 LYS A O 1
ATOM 726 N N . ASN A 1 120 ? 50.140 7.279 19.713 1.00 30.40 142 ASN A N 1
ATOM 727 C CA . ASN A 1 120 ? 50.326 8.682 20.031 1.00 37.51 142 ASN A CA 1
ATOM 728 C C . ASN A 1 120 ? 50.464 9.484 18.746 1.00 35.37 142 ASN A C 1
ATOM 729 O O . ASN A 1 120 ? 51.112 9.053 17.789 1.00 39.46 142 ASN A O 1
ATOM 734 N N . ASP A 1 121 ? 49.830 10.651 18.723 1.00 41.12 143 ASP A N 1
ATOM 735 C CA . ASP A 1 121 ? 49.972 11.579 17.613 1.00 48.32 143 ASP A CA 1
ATOM 736 C C . ASP A 1 121 ? 50.892 12.697 18.076 1.00 49.93 143 ASP A C 1
ATOM 737 O O . ASP A 1 121 ? 50.465 13.555 18.863 1.00 49.25 143 ASP A O 1
ATOM 742 N N . PRO A 1 122 ? 52.162 12.716 17.661 0.82 53.25 144 PRO A N 1
ATOM 743 C CA . PRO A 1 122 ? 53.075 13.752 18.171 0.37 58.48 144 PRO A CA 1
ATOM 744 C C . PRO A 1 122 ? 52.686 15.152 17.742 1.00 65.47 144 PRO A C 1
A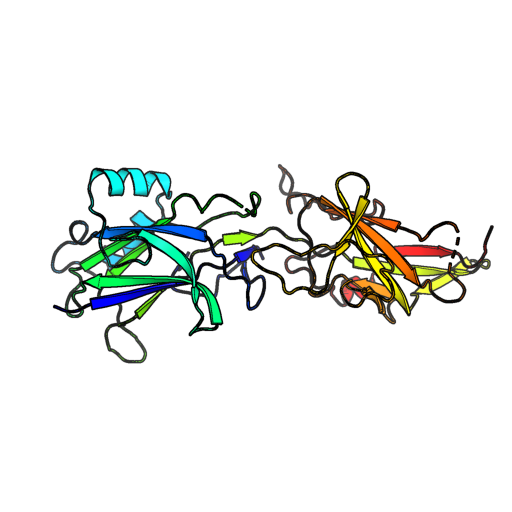TOM 745 O O . PRO A 1 122 ? 52.969 16.111 18.476 0.60 68.54 144 PRO A O 1
ATOM 749 N N . THR A 1 123 ? 52.053 15.294 16.576 0.96 69.65 145 THR A N 1
ATOM 750 C CA . THR A 1 123 ? 51.563 16.601 16.162 0.97 74.67 145 THR A CA 1
ATOM 751 C C . THR A 1 123 ? 50.487 17.108 17.117 0.76 72.21 145 THR A C 1
ATOM 752 O O . THR A 1 123 ? 50.629 18.173 17.721 0.76 75.23 145 THR A O 1
ATOM 756 N N . LEU A 1 124 ? 49.409 16.346 17.285 1.00 66.37 146 LEU A N 1
ATOM 757 C CA . LEU A 1 124 ? 48.316 16.767 18.155 0.98 63.55 146 LEU A CA 1
ATOM 758 C C . LEU A 1 124 ? 48.650 16.611 19.634 0.65 61.38 146 LEU A C 1
ATOM 759 O O . LEU A 1 124 ? 47.925 17.148 20.479 1.00 66.87 146 LEU A O 1
ATOM 761 N N . GLY A 1 125 ? 49.725 15.902 19.964 0.58 57.49 147 GLY A N 1
ATOM 762 C CA . GLY A 1 125 ? 50.040 15.629 21.357 1.00 52.58 147 GLY A CA 1
ATOM 763 C C . GLY A 1 125 ? 48.972 14.816 22.054 0.58 50.77 147 GLY A C 1
ATOM 764 O O . GLY A 1 125 ? 48.625 15.105 23.206 1.00 52.98 147 GLY A O 1
ATOM 765 N N . GLU A 1 126 ? 48.445 13.795 21.382 1.00 47.34 148 GLU A N 1
ATOM 766 C CA . GLU A 1 126 ? 47.278 13.066 21.854 1.00 45.07 148 GLU A CA 1
ATOM 767 C C . GLU A 1 126 ? 47.491 11.576 21.635 1.00 39.55 148 GLU A C 1
ATOM 768 O O . GLU A 1 126 ? 48.026 11.163 20.602 1.00 41.97 148 GLU A O 1
ATOM 774 N N . ASP A 1 127 ? 47.090 10.775 22.618 1.00 36.69 149 ASP A N 1
ATOM 775 C CA . ASP A 1 127 ? 47.118 9.328 22.472 1.00 38.12 149 ASP A CA 1
ATOM 776 C C . ASP A 1 127 ? 45.804 8.831 21.881 1.00 31.83 149 ASP A C 1
ATOM 777 O O . ASP A 1 127 ? 44.796 9.539 21.855 1.00 36.35 149 ASP A O 1
ATOM 782 N N . GLY A 1 128 ? 45.818 7.577 21.428 1.00 28.09 150 GLY A N 1
ATOM 783 C CA . GLY A 1 128 ? 44.625 6.940 20.909 1.00 26.89 150 GLY A CA 1
ATOM 784 C C . GLY A 1 128 ? 44.244 7.340 19.506 1.00 28.00 150 GLY A C 1
ATOM 785 O O . GLY A 1 128 ? 43.102 7.103 19.099 1.00 30.55 150 GLY A O 1
ATOM 786 N N . ILE A 1 129 ? 45.168 7.926 18.748 1.00 29.26 151 ILE A N 1
ATOM 787 C CA . ILE A 1 129 ? 44.877 8.491 17.435 1.00 26.76 151 ILE A CA 1
ATOM 788 C C . ILE A 1 129 ? 45.208 7.470 16.358 1.00 25.55 151 ILE A C 1
ATOM 789 O O . ILE A 1 129 ? 46.232 6.780 16.423 1.00 29.40 151 ILE A O 1
ATOM 794 N N . SER A 1 130 ? 44.344 7.376 15.356 1.00 25.11 152 SER A N 1
ATOM 795 C CA . SER A 1 130 ? 44.686 6.624 14.159 1.00 23.41 152 SER A CA 1
ATOM 796 C C . SER A 1 130 ? 43.961 7.294 13.001 1.00 24.85 152 SER A C 1
ATOM 797 O O . SER A 1 130 ? 42.777 7.618 13.113 1.00 25.88 152 SER A O 1
ATOM 800 N N . ARG A 1 131 ? 44.678 7.537 11.912 1.00 25.80 153 ARG A N 1
ATOM 801 C CA . ARG A 1 131 ? 44.150 8.289 10.786 1.00 24.89 153 ARG A CA 1
ATOM 802 C C . ARG A 1 131 ? 44.165 7.418 9.541 1.00 24.03 153 ARG A C 1
ATOM 803 O O . ARG A 1 131 ? 45.126 6.683 9.292 1.00 27.03 153 ARG A O 1
ATOM 811 N N . ILE A 1 132 ? 43.103 7.509 8.755 1.00 23.23 154 ILE A N 1
ATOM 812 C CA . ILE A 1 132 ? 43.009 6.755 7.516 1.00 24.62 154 ILE A CA 1
ATOM 813 C C . ILE A 1 132 ? 42.515 7.688 6.423 1.00 23.60 154 ILE A C 1
ATOM 814 O O . ILE A 1 132 ? 41.622 8.513 6.645 1.00 24.76 154 ILE A O 1
ATOM 819 N N . THR A 1 133 ? 43.128 7.582 5.253 1.00 23.83 155 THR A N 1
ATOM 820 C CA . THR A 1 133 ? 42.776 8.400 4.102 1.00 24.73 155 THR A CA 1
ATOM 821 C C . THR A 1 133 ? 41.950 7.545 3.155 1.00 23.40 155 THR A C 1
ATOM 822 O O . THR A 1 133 ? 42.401 6.478 2.730 1.00 23.60 155 THR A O 1
ATOM 826 N N . VAL A 1 134 ? 40.743 8.003 2.831 1.00 22.52 156 VAL A N 1
ATOM 827 C CA . VAL A 1 134 ? 39.817 7.206 2.037 1.00 21.84 156 VAL A CA 1
ATOM 828 C C . VAL A 1 134 ? 39.339 8.003 0.831 1.00 26.10 156 VAL A C 1
ATOM 829 O O . VAL A 1 134 ? 39.230 9.232 0.872 1.00 24.52 156 VAL A O 1
ATOM 833 N N . SER A 1 135 ? 39.054 7.285 -0.254 1.00 23.26 157 SER A N 1
ATOM 834 C CA . SER A 1 135 ? 38.469 7.899 -1.437 1.00 26.82 157 SER A CA 1
ATOM 835 C C . SER A 1 135 ? 37.016 8.258 -1.153 1.00 23.88 157 SER A C 1
ATOM 836 O O . SER A 1 135 ? 36.270 7.452 -0.599 1.00 23.38 157 SER A O 1
ATOM 839 N N . VAL A 1 136 ? 36.607 9.475 -1.509 1.00 25.73 158 VAL A N 1
ATOM 840 C CA . VAL A 1 136 ? 35.269 9.943 -1.173 1.00 28.11 158 VAL A CA 1
ATOM 841 C C . VAL A 1 136 ? 34.647 10.670 -2.354 1.00 30.48 158 VAL A C 1
ATOM 842 O O . VAL A 1 136 ? 35.330 11.125 -3.274 1.00 29.37 158 VAL A O 1
ATOM 846 N N . ASP A 1 137 ? 33.324 10.763 -2.313 1.00 26.99 159 ASP A N 1
ATOM 847 C CA . ASP A 1 137 ? 32.539 11.538 -3.270 1.00 28.37 159 ASP A CA 1
ATOM 848 C C . ASP A 1 137 ? 31.860 12.627 -2.452 1.00 32.30 159 ASP A C 1
ATOM 849 O O . ASP A 1 137 ? 30.909 12.355 -1.712 1.00 31.70 159 ASP A O 1
ATOM 854 N N . GLN A 1 138 ? 32.364 13.856 -2.552 1.00 27.97 160 GLN A N 1
ATOM 855 C CA . GLN A 1 138 ? 31.810 14.917 -1.729 1.00 30.77 160 GLN A CA 1
ATOM 856 C C . GLN A 1 138 ? 30.548 15.521 -2.315 1.00 30.15 160 GLN A C 1
ATOM 857 O O . GLN A 1 138 ? 29.916 16.349 -1.653 1.00 37.07 160 GLN A O 1
ATOM 863 N N . GLN A 1 139 ? 30.158 15.113 -3.522 1.00 35.88 161 GLN A N 1
ATOM 864 C CA . GLN A 1 139 ? 28.991 15.676 -4.185 1.00 37.99 161 GLN A CA 1
ATOM 865 C C . GLN A 1 139 ? 27.736 14.828 -4.028 1.00 32.08 161 GLN A C 1
ATOM 866 O O . GLN A 1 139 ? 26.630 15.354 -4.193 1.00 41.73 161 GLN A O 1
ATOM 872 N N . ALA A 1 140 ? 27.872 13.539 -3.725 1.00 29.04 162 ALA A N 1
ATOM 873 C CA . ALA A 1 140 ? 26.725 12.648 -3.612 1.00 33.65 162 ALA A CA 1
ATOM 874 C C . ALA A 1 140 ? 27.108 11.480 -2.722 1.00 28.95 162 ALA A C 1
ATOM 875 O O . ALA A 1 140 ? 28.282 11.096 -2.687 1.00 29.88 162 ALA A O 1
ATOM 877 N N . PRO A 1 141 ? 26.1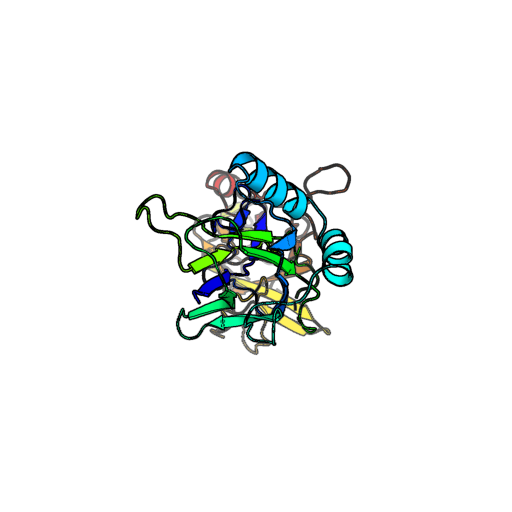53 10.888 -1.996 1.00 27.37 163 PRO A N 1
ATOM 878 C CA . PRO A 1 141 ? 26.505 9.762 -1.104 1.00 28.12 163 PRO A CA 1
ATOM 879 C C . PRO A 1 141 ? 26.710 8.449 -1.857 1.00 30.97 163 PRO A C 1
ATOM 880 O O . PRO A 1 141 ? 25.852 7.570 -1.928 1.00 29.59 163 PRO A O 1
ATOM 884 N N . THR A 1 142 ? 27.902 8.302 -2.439 1.00 23.30 164 THR A N 1
ATOM 885 C CA . THR A 1 142 ? 28.254 7.104 -3.187 1.00 22.60 164 THR A CA 1
ATOM 886 C C . THR A 1 142 ? 29.446 6.358 -2.620 1.00 21.81 164 THR A C 1
ATOM 887 O O . THR A 1 142 ? 29.714 5.235 -3.063 1.00 22.99 164 THR A O 1
ATOM 891 N N . LYS A 1 143 ? 30.147 6.925 -1.641 1.00 20.55 165 LYS A N 1
ATOM 892 C CA . LYS A 1 143 ? 31.276 6.280 -0.993 1.00 17.27 165 LYS A CA 1
ATOM 893 C C . LYS A 1 143 ? 31.013 6.189 0.499 1.00 15.76 165 LYS A C 1
ATOM 894 O O . LYS A 1 143 ? 30.580 7.164 1.121 1.00 21.17 165 LYS A O 1
ATOM 900 N N . ALA A 1 144 ? 31.278 5.021 1.059 1.00 16.03 166 ALA A N 1
ATOM 901 C CA . ALA A 1 144 ? 31.074 4.810 2.482 1.00 15.33 166 ALA A CA 1
ATOM 902 C C . ALA A 1 144 ? 32.097 3.802 2.960 1.00 17.56 166 ALA A C 1
ATOM 903 O O . ALA A 1 144 ? 32.577 2.975 2.183 1.00 17.99 166 ALA A O 1
ATOM 905 N N . TYR A 1 145 ? 32.419 3.875 4.246 1.00 16.67 167 TYR A N 1
ATOM 906 C CA . TYR A 1 145 ? 33.405 2.988 4.843 1.00 15.92 167 TYR A CA 1
ATOM 907 C C . TYR A 1 145 ? 32.853 2.440 6.139 1.00 15.72 167 TYR A C 1
ATOM 908 O O . TYR A 1 145 ? 32.291 3.187 6.945 1.00 17.61 167 TYR A O 1
ATOM 917 N N . LEU A 1 146 ? 32.984 1.134 6.307 1.00 14.55 168 LEU A N 1
ATOM 918 C CA . LEU A 1 146 ? 32.542 0.451 7.513 1.00 15.44 168 LEU A CA 1
ATOM 919 C C . LEU A 1 146 ? 33.769 0.163 8.364 1.00 15.57 168 LEU A C 1
ATOM 920 O O . LEU A 1 146 ? 34.666 -0.571 7.936 1.00 14.31 168 LEU A O 1
ATOM 925 N N . MET A 1 147 ? 33.810 0.741 9.562 1.00 14.87 169 MET A N 1
ATOM 926 C CA . MET A 1 147 ? 34.969 0.635 10.437 1.00 14.97 169 MET A CA 1
ATOM 927 C C . MET A 1 147 ? 34.595 -0.214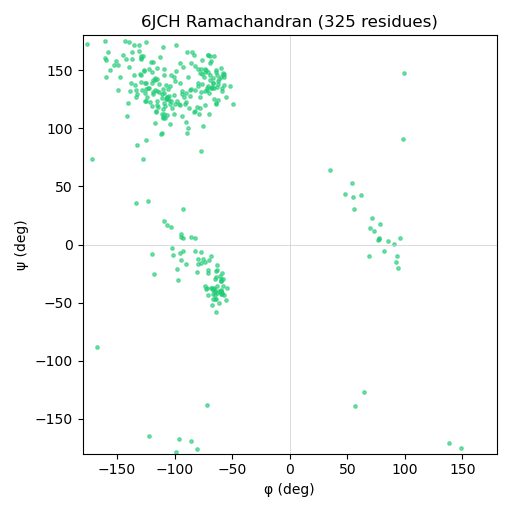 11.635 1.00 15.45 169 MET A C 1
ATOM 928 O O . MET A 1 147 ? 33.579 0.046 12.286 1.00 16.92 169 MET A O 1
ATOM 933 N N . ILE A 1 148 ? 35.371 -1.261 11.891 1.00 15.69 170 ILE A N 1
ATOM 934 C CA . ILE A 1 148 ? 35.056 -2.178 12.981 1.00 15.69 170 ILE A CA 1
ATOM 935 C C . ILE A 1 148 ? 36.305 -2.449 13.795 1.00 16.04 170 ILE A C 1
ATOM 936 O O . ILE A 1 148 ? 37.333 -2.867 13.252 1.00 17.30 170 ILE A O 1
ATOM 941 N N . GLU A 1 149 ? 36.210 -2.240 15.101 1.00 15.87 171 GLU A N 1
ATOM 942 C CA . GLU A 1 149 ? 37.319 -2.572 15.971 1.00 15.98 171 GLU A CA 1
ATOM 943 C C . GLU A 1 149 ? 37.508 -4.081 16.051 1.00 15.00 171 GLU A C 1
ATOM 944 O O . GLU A 1 149 ? 36.535 -4.850 16.098 1.00 17.47 171 GLU A O 1
ATOM 950 N N . VAL A 1 150 ? 38.775 -4.496 16.086 1.00 17.87 172 VAL A N 1
ATOM 951 C CA . VAL A 1 150 ? 39.131 -5.896 16.275 1.00 16.53 172 VAL A CA 1
ATOM 952 C C . VAL A 1 150 ? 40.016 -5.991 17.511 1.00 19.74 172 VAL A C 1
ATOM 953 O O . VAL A 1 150 ? 40.057 -5.059 18.321 1.00 19.93 172 VAL A O 1
ATOM 957 N N . ALA A 1 151 ? 40.7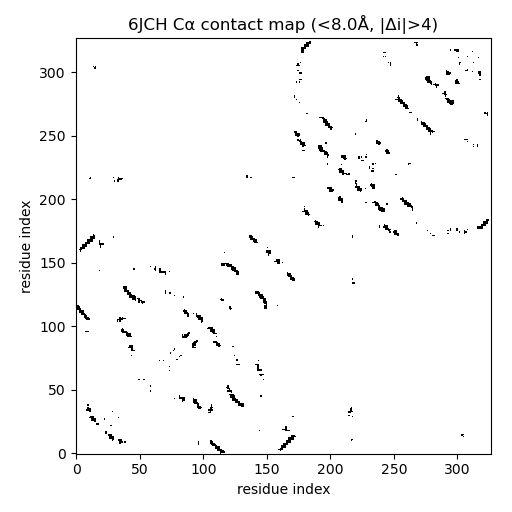10 -7.109 17.690 1.00 17.50 173 ALA A N 1
ATOM 958 C CA . ALA A 1 151 ? 41.415 -7.317 18.949 1.00 20.59 173 ALA A CA 1
ATOM 959 C C . ALA A 1 151 ? 42.490 -6.250 19.149 1.00 20.50 173 ALA A C 1
ATOM 960 O O . ALA A 1 151 ? 43.193 -5.879 18.203 1.00 21.84 173 ALA A O 1
ATOM 962 N N . PRO A 1 152 ? 42.670 -5.750 20.368 1.00 21.34 174 PRO A N 1
ATOM 963 C CA . PRO A 1 152 ? 43.774 -4.826 20.618 1.00 22.66 174 PRO A CA 1
ATOM 964 C C . PRO A 1 152 ? 45.113 -5.551 20.574 1.00 22.83 174 PRO A C 1
ATOM 965 O O . PRO A 1 152 ? 45.190 -6.778 20.670 1.00 25.46 174 PRO A O 1
ATOM 969 N N . ASP A 1 153 ? 46.176 -4.766 20.441 1.00 24.40 175 ASP A N 1
ATOM 970 C CA . ASP A 1 153 ? 47.516 -5.328 20.525 1.00 26.45 175 ASP A CA 1
ATOM 971 C C . ASP A 1 153 ? 47.688 -6.049 21.862 1.00 32.46 175 ASP A C 1
ATOM 972 O O . ASP A 1 153 ? 47.252 -5.541 22.903 1.00 31.64 175 ASP A O 1
ATOM 977 N N . PRO A 1 154 ? 48.302 -7.229 21.876 1.00 32.97 176 PRO A N 1
ATOM 978 C CA . PRO A 1 154 ? 48.586 -7.890 23.156 1.00 38.79 176 PRO A CA 1
ATOM 979 C C . PRO A 1 154 ? 49.475 -7.023 24.038 1.00 41.61 176 PRO A C 1
ATOM 980 O O . PRO A 1 154 ? 50.353 -6.307 23.552 1.00 44.52 176 PRO A O 1
ATOM 984 N N . SER A 1 155 ? 49.228 -7.083 25.345 1.00 51.50 177 SER A N 1
ATOM 985 C CA . SER A 1 155 ? 50.032 -6.348 26.323 1.00 61.62 177 SER A CA 1
ATOM 986 C C . SER A 1 155 ? 49.756 -6.821 27.748 1.00 69.73 177 SER A C 1
ATOM 987 O O . SER A 1 155 ? 49.555 -8.011 27.992 0.85 73.98 177 SER A O 1
ATOM 989 N N . ASN A 1 159 ? 45.299 -4.021 30.440 1.00 73.88 181 ASN A N 1
ATOM 990 C CA . ASN A 1 159 ? 43.988 -3.478 30.772 1.00 70.55 181 ASN A CA 1
ATOM 991 C C . ASN A 1 159 ? 42.895 -4.445 30.341 1.00 72.93 181 ASN A C 1
ATOM 992 O O . ASN A 1 159 ? 42.080 -4.138 29.468 1.00 74.27 181 ASN A O 1
ATOM 994 N N . VAL A 1 160 ? 42.904 -5.626 30.963 1.00 74.53 182 VAL A N 1
ATOM 995 C CA . VAL A 1 160 ? 41.890 -6.633 30.675 0.76 69.37 182 VAL A CA 1
ATOM 996 C C . VAL A 1 160 ? 40.503 -6.142 31.072 1.00 60.61 182 VAL A C 1
ATOM 997 O O . VAL A 1 160 ? 39.502 -6.517 30.458 1.00 58.22 182 VAL A O 1
ATOM 1001 N N . ASP A 1 161 ? 40.423 -5.263 32.068 1.00 54.72 183 ASP A N 1
ATOM 1002 C CA . ASP A 1 161 ? 39.150 -4.899 32.681 0.64 59.15 183 ASP A CA 1
ATOM 1003 C C . ASP A 1 161 ? 38.377 -3.886 31.857 0.59 57.45 183 ASP A C 1
ATOM 1004 O O . ASP A 1 161 ? 37.172 -3.706 32.081 0.91 56.61 183 ASP A O 1
ATOM 1009 N N . LEU A 1 162 ? 39.053 -3.227 30.926 1.00 52.22 184 LEU A N 1
ATOM 1010 C CA . LEU A 1 162 ? 38.433 -2.203 30.106 1.00 41.85 184 LEU A CA 1
ATOM 1011 C C . LEU A 1 162 ? 37.247 -2.766 29.331 1.00 39.05 184 LEU A C 1
ATOM 1012 O O . LEU A 1 162 ? 37.320 -3.855 28.757 1.00 43.62 184 LEU A O 1
ATOM 1017 N N . GLU A 1 163 ? 36.142 -2.023 29.323 1.00 31.81 185 GLU A N 1
ATOM 1018 C CA . GLU A 1 163 ? 34.993 -2.363 28.492 1.00 29.07 185 GLU A CA 1
ATOM 1019 C C . GLU A 1 163 ? 35.166 -1.665 27.150 1.00 28.24 185 GLU A C 1
ATOM 1020 O O . GLU A 1 163 ? 34.994 -0.447 27.048 1.00 30.54 185 GLU A O 1
ATOM 1026 N N . ARG A 1 164 ? 35.515 -2.431 26.121 1.00 29.36 186 ARG A N 1
ATOM 1027 C CA . ARG A 1 164 ? 35.692 -1.879 24.782 1.00 27.99 186 ARG A CA 1
ATOM 1028 C C . ARG A 1 164 ? 34.324 -1.933 24.109 1.00 28.78 186 ARG A C 1
ATOM 1029 O O . ARG A 1 164 ? 33.881 -2.992 23.655 1.00 28.97 186 ARG A O 1
ATOM 1037 N N . LYS A 1 165 ? 33.629 -0.791 24.088 1.00 23.76 187 LYS A N 1
ATOM 1038 C CA . LYS A 1 165 ? 32.235 -0.728 23.664 1.00 27.55 187 LYS A CA 1
ATOM 1039 C C . LYS A 1 165 ? 32.047 -0.086 22.292 1.00 23.28 187 LYS A C 1
ATOM 1040 O O . LYS A 1 165 ? 30.926 0.311 21.955 1.00 25.23 187 LYS A O 1
ATOM 1046 N N . SER A 1 166 ? 33.103 0.035 21.494 1.00 19.99 188 SER A N 1
ATOM 1047 C CA . SER A 1 166 ? 32.928 0.609 20.166 1.00 20.93 188 SER A CA 1
ATOM 1048 C C . SER A 1 166 ? 31.944 -0.221 19.347 1.00 18.81 188 SER A C 1
ATOM 1049 O O . SER A 1 166 ? 31.779 -1.428 19.554 1.00 21.31 188 SER A O 1
ATOM 1052 N N . SER A 1 167 ? 31.276 0.446 18.422 1.00 18.33 189 SER A N 1
ATOM 1053 C CA . SER A 1 167 ? 30.299 -0.160 17.549 1.00 16.53 189 SER A CA 1
ATOM 1054 C C . SER A 1 167 ? 30.821 -0.155 16.125 1.00 18.41 189 SER A C 1
ATOM 1055 O O . SER A 1 167 ? 31.750 0.589 15.800 1.00 18.39 189 SER A O 1
ATOM 1058 N N . PRO A 1 168 ? 30.260 -0.982 15.252 1.00 17.35 190 PRO A N 1
ATOM 1059 C CA . PRO A 1 168 ? 30.584 -0.863 13.825 1.00 15.48 190 PRO A CA 1
ATOM 1060 C C . PRO A 1 168 ? 30.143 0.498 13.322 1.00 19.40 190 PRO A C 1
ATOM 1061 O O . PRO A 1 168 ? 28.990 0.899 13.498 1.00 21.82 190 PRO A O 1
ATOM 1065 N N . MET A 1 169 ? 31.082 1.236 12.742 1.00 14.94 191 MET A N 1
ATOM 1066 C CA . MET A 1 169 ? 30.830 2.621 12.358 1.00 15.24 191 MET A CA 1
ATOM 1067 C C . MET A 1 169 ? 30.796 2.719 10.843 1.00 16.51 191 MET A C 1
ATOM 1068 O O . MET A 1 169 ? 31.823 2.542 10.175 1.00 18.00 191 MET A O 1
ATOM 1073 N N . LEU A 1 170 ? 29.621 3.002 10.305 1.00 16.49 192 LEU A N 1
ATOM 1074 C CA . LEU A 1 170 ? 29.447 3.204 8.871 1.00 15.71 192 LEU A CA 1
ATOM 1075 C C . LEU A 1 170 ? 29.557 4.694 8.603 1.00 17.88 192 LEU A C 1
ATOM 1076 O O . LEU A 1 170 ? 28.691 5.473 9.014 1.00 20.30 192 LEU A O 1
ATOM 1081 N N . VAL A 1 171 ? 30.637 5.090 7.937 1.00 16.71 193 VAL A N 1
ATOM 1082 C CA . VAL A 1 171 ? 30.909 6.485 7.633 1.00 17.37 193 VAL A CA 1
ATOM 1083 C C . VAL A 1 171 ? 30.505 6.689 6.184 1.00 16.58 193 VAL A C 1
ATOM 1084 O O . VAL A 1 171 ? 31.139 6.137 5.280 1.00 18.75 193 VAL A O 1
ATOM 1088 N N . VAL A 1 172 ? 29.448 7.465 5.958 1.00 17.83 194 VAL A N 1
ATOM 1089 C CA . VAL A 1 172 ? 28.916 7.706 4.620 1.00 18.78 194 VAL A CA 1
ATOM 1090 C C . VAL A 1 172 ? 29.260 9.135 4.241 1.00 21.37 194 VAL A C 1
ATOM 1091 O O . VAL A 1 172 ? 28.836 10.084 4.912 1.00 24.00 194 VAL A O 1
ATOM 1095 N N . PHE A 1 173 ? 30.022 9.291 3.159 1.00 21.96 195 PHE A N 1
ATOM 1096 C CA . PHE A 1 173 ? 30.339 10.622 2.679 1.00 22.95 195 PHE A CA 1
ATOM 1097 C C . PHE A 1 173 ? 29.313 11.044 1.638 1.00 21.41 195 PHE A C 1
ATOM 1098 O O . PHE A 1 173 ? 28.695 10.190 0.999 1.00 23.38 195 PHE A O 1
ATOM 1106 N N . PRO A 1 174 ? 29.069 12.355 1.469 1.00 23.27 196 PRO A N 1
ATOM 1107 C CA . PRO A 1 174 ? 29.657 13.445 2.253 1.00 27.98 196 PRO A CA 1
ATOM 1108 C C . PRO A 1 174 ? 28.975 13.642 3.605 1.00 30.80 196 PRO A C 1
ATOM 1109 O O . PRO A 1 174 ? 27.790 13.347 3.762 1.00 30.60 196 PRO A O 1
ATOM 1113 N N . VAL A 1 175 ? 29.731 14.127 4.583 1.00 33.99 197 VAL A N 1
ATOM 1114 C CA . VAL A 1 175 ? 29.173 14.637 5.827 1.00 36.50 197 VAL A CA 1
ATOM 1115 C C . VAL A 1 175 ? 29.315 16.148 5.759 1.00 35.79 197 VAL A C 1
ATOM 1116 O O . VAL A 1 175 ? 30.432 16.678 5.762 1.00 39.31 197 VAL A O 1
ATOM 1120 N N . THR A 1 176 ? 28.191 16.846 5.650 1.00 39.53 198 THR A N 1
ATOM 1121 C CA . THR A 1 176 ? 28.237 18.283 5.453 1.00 45.03 198 THR A CA 1
ATOM 1122 C C . THR A 1 176 ? 28.492 18.988 6.778 1.00 42.39 198 THR A C 1
ATOM 1123 O O . THR A 1 176 ? 27.960 18.597 7.823 1.00 41.82 198 THR A O 1
ATOM 1127 N N . ASP A 1 177 ? 29.334 20.009 6.730 1.00 42.99 199 ASP A N 1
ATOM 1128 C CA . ASP A 1 177 ? 29.581 20.833 7.903 1.00 46.64 199 ASP A CA 1
ATOM 1129 C C . ASP A 1 177 ? 28.478 21.879 7.999 1.00 49.15 199 ASP A C 1
ATOM 1130 O O . ASP A 1 177 ? 28.368 22.742 7.120 1.00 55.07 199 ASP A O 1
ATOM 1135 N N . PRO A 1 178 ? 27.631 21.825 9.032 1.00 51.49 200 PRO A N 1
ATOM 1136 C CA . PRO A 1 178 ? 26.553 22.825 9.137 1.00 58.06 200 PRO A CA 1
ATOM 1137 C C . PRO A 1 178 ? 27.063 24.252 9.222 1.00 63.10 200 PRO A C 1
ATOM 1138 O O . PRO A 1 178 ? 26.484 25.150 8.598 1.00 66.41 200 PRO A O 1
ATOM 1142 N N . ILE A 1 179 ? 28.137 24.487 9.978 0.51 62.26 201 ILE A N 1
ATOM 1143 C CA . ILE A 1 179 ? 28.696 25.833 10.078 0.62 62.62 201 ILE A CA 1
ATOM 1144 C C . ILE A 1 179 ? 29.161 26.314 8.709 1.00 64.43 201 ILE A C 1
ATOM 1145 O O . ILE A 1 179 ? 28.812 27.413 8.260 0.38 66.47 201 ILE A O 1
ATOM 1147 N N . SER A 1 180 ? 29.947 25.495 8.021 1.00 63.24 202 SER A N 1
ATOM 1148 C CA . SER A 1 180 ? 30.563 25.924 6.777 1.00 66.18 202 SER A CA 1
ATOM 1149 C C . SER A 1 180 ? 29.725 25.634 5.540 1.00 67.38 202 SER A C 1
ATOM 1150 O O . SER A 1 180 ? 29.984 26.222 4.488 1.00 69.66 202 SER A O 1
ATOM 1153 N N . GLY A 1 181 ? 28.726 24.764 5.627 1.00 67.11 203 GLY A N 1
ATOM 1154 C CA . GLY A 1 181 ? 28.052 24.316 4.427 1.00 62.96 203 GLY A CA 1
ATOM 1155 C C . GLY A 1 181 ? 28.888 23.446 3.518 1.00 61.79 203 GLY A C 1
ATOM 1156 O O . GLY A 1 181 ? 28.343 22.867 2.575 1.00 66.16 203 GLY A O 1
ATOM 1157 N N . ASN A 1 182 ? 30.195 23.333 3.770 1.00 54.29 204 ASN A N 1
ATOM 1158 C CA . ASN A 1 182 ? 31.065 22.486 2.975 1.00 49.57 204 ASN A CA 1
ATOM 1159 C C . ASN A 1 182 ? 30.974 21.040 3.457 1.00 43.79 204 ASN A C 1
ATOM 1160 O O . ASN A 1 182 ? 30.666 20.784 4.625 1.00 42.92 204 ASN A O 1
ATOM 1165 N N . PRO A 1 183 ? 31.248 20.080 2.579 1.00 41.95 205 PRO A N 1
ATOM 1166 C CA . PRO A 1 183 ? 31.491 18.714 3.050 1.00 36.24 205 PRO A CA 1
ATOM 1167 C C . PRO A 1 183 ? 32.701 18.706 3.967 1.00 37.51 205 PRO A C 1
ATOM 1168 O O . PRO A 1 183 ? 33.668 19.441 3.752 1.00 36.36 205 PRO A O 1
ATOM 1172 N N . LEU A 1 184 ? 32.628 17.891 5.011 1.00 31.72 206 LEU A N 1
ATOM 1173 C CA . LEU A 1 184 ? 33.777 17.718 5.884 1.00 32.02 206 LEU A CA 1
ATOM 1174 C C . LEU A 1 184 ? 34.895 17.008 5.137 1.00 31.32 206 LEU A C 1
ATOM 1175 O O . LEU A 1 184 ? 34.663 16.034 4.417 1.00 33.46 206 LEU A O 1
ATOM 1180 N N . GLN A 1 185 ? 36.114 17.512 5.295 1.00 29.75 207 GLN A N 1
ATOM 1181 C CA . GLN A 1 185 ? 37.284 16.832 4.765 1.00 28.05 207 GLN A CA 1
ATOM 1182 C C . GLN A 1 185 ? 37.955 15.944 5.798 1.00 28.60 207 GLN A C 1
ATOM 1183 O O . GLN A 1 185 ? 38.778 15.100 5.429 1.00 28.35 207 GLN A O 1
ATOM 1189 N N . THR A 1 186 ? 37.602 16.097 7.071 1.00 30.59 208 THR A N 1
ATOM 1190 C CA . THR A 1 186 ? 38.061 15.215 8.132 1.00 32.80 208 THR A CA 1
ATOM 1191 C C . THR A 1 186 ? 36.868 14.811 8.981 1.00 30.82 208 THR A C 1
ATOM 1192 O O . THR A 1 186 ? 36.083 15.665 9.403 1.00 38.31 208 THR A O 1
ATOM 1196 N N . ILE A 1 187 ? 36.726 13.510 9.208 1.00 27.34 209 ILE A N 1
ATOM 1197 C CA . ILE A 1 187 ? 35.708 12.964 10.092 1.00 31.59 209 ILE A CA 1
ATOM 1198 C C . ILE A 1 187 ? 36.407 12.512 11.359 1.00 30.19 209 ILE A C 1
ATOM 1199 O O . ILE A 1 187 ? 37.361 11.728 11.298 1.00 29.76 209 ILE A O 1
ATOM 1204 N N . HIS A 1 188 ? 35.942 13.008 12.497 1.00 26.42 210 HIS A N 1
ATOM 1205 C CA . HIS A 1 188 ? 36.489 12.641 13.795 1.00 28.78 210 HIS A CA 1
ATOM 1206 C C . HIS A 1 188 ? 35.522 11.688 14.474 1.00 29.42 210 HIS A C 1
ATOM 1207 O O . HIS A 1 188 ? 34.339 12.007 14.641 1.00 30.40 210 HIS A O 1
ATOM 1214 N N . LEU A 1 189 ? 36.025 10.521 14.846 1.00 24.07 211 LEU A N 1
ATOM 1215 C CA . LEU A 1 189 ? 35.250 9.495 15.523 1.00 26.67 211 LEU A CA 1
ATOM 1216 C C . LEU A 1 189 ? 35.794 9.289 16.923 1.00 25.61 211 LEU A C 1
ATOM 1217 O O . LEU A 1 189 ? 37.011 9.306 17.132 1.00 25.30 211 LEU A O 1
ATOM 1222 N N . TYR A 1 190 ? 34.892 9.060 17.870 1.00 25.86 212 TYR A N 1
ATOM 1223 C CA . TYR A 1 190 ? 35.249 8.918 19.279 1.00 25.01 212 TYR A CA 1
ATOM 1224 C C . TYR A 1 190 ? 34.661 7.621 19.803 1.00 22.37 212 TYR A C 1
ATOM 1225 O O . TYR A 1 190 ? 33.680 7.628 20.555 1.00 26.01 212 TYR A O 1
ATOM 1234 N N . PRO A 1 191 ? 35.240 6.485 19.425 1.00 23.05 213 PRO A N 1
ATOM 1235 C CA . PRO A 1 191 ? 34.693 5.200 19.872 1.00 22.23 213 PRO A CA 1
ATOM 1236 C C . PRO A 1 191 ? 34.866 5.064 21.370 1.00 21.44 213 PRO A C 1
ATOM 1237 O O . PRO A 1 191 ? 35.868 5.500 21.938 1.00 24.94 213 PRO A O 1
ATOM 1241 N N . LYS A 1 192 ? 33.872 4.459 22.002 1.00 24.50 214 LYS A N 1
ATOM 1242 C CA . LYS A 1 192 ? 33.755 4.479 23.447 1.00 27.08 214 LYS A CA 1
ATOM 1243 C C . LYS A 1 192 ? 34.447 3.273 24.064 1.00 23.62 214 LYS A C 1
ATOM 1244 O O . LYS A 1 192 ? 34.173 2.130 23.696 1.00 23.12 214 LYS A O 1
ATOM 1250 N N . ASN A 1 193 ? 35.336 3.544 25.017 1.00 26.18 215 ASN A N 1
ATOM 1251 C CA . ASN A 1 193 ? 35.914 2.538 25.893 1.00 24.77 215 ASN A CA 1
ATOM 1252 C C . ASN A 1 193 ? 35.643 3.001 27.311 1.00 27.68 215 ASN A C 1
ATOM 1253 O O . ASN A 1 193 ? 35.828 4.180 27.610 1.00 25.76 215 ASN A O 1
ATOM 1257 N N . VAL A 1 194 ? 35.174 2.097 28.163 1.00 25.25 216 VAL A N 1
ATOM 1258 C CA . VAL A 1 194 ? 34.745 2.450 29.512 1.00 25.30 216 VAL A CA 1
ATOM 1259 C C . VAL A 1 194 ? 35.670 1.773 30.511 1.00 26.12 216 VAL A C 1
ATOM 1260 O O . VAL A 1 194 ? 35.816 0.546 30.496 1.00 26.85 216 VAL A O 1
ATOM 1264 N N . GLY A 1 195 ? 36.291 2.575 31.369 1.00 27.68 217 GLY A N 1
ATOM 1265 C CA . GLY A 1 195 ? 37.147 2.080 32.430 1.00 28.81 217 GLY A CA 1
ATOM 1266 C C . GLY A 1 195 ? 36.438 2.200 33.765 1.00 30.50 217 GLY A C 1
ATOM 1267 O O . GLY A 1 195 ? 35.851 3.237 34.079 1.00 31.80 217 GLY A O 1
ATOM 1268 N N . TYR A 1 196 ? 36.501 1.126 34.540 1.00 23.43 218 TYR A N 1
ATOM 1269 C CA . TYR A 1 196 ? 35.877 1.080 35.850 1.00 21.68 218 TYR A CA 1
ATOM 1270 C C . TYR A 1 196 ? 36.878 1.563 36.885 1.00 21.36 218 TYR A C 1
ATOM 1271 O O . TYR A 1 196 ? 37.975 1.009 37.000 1.00 22.89 218 TYR A O 1
ATOM 1280 N N . VAL A 1 197 ? 36.504 2.607 37.626 1.00 19.67 219 VAL A N 1
ATOM 1281 C CA . VAL A 1 197 ? 37.334 3.150 38.693 1.00 18.64 219 VAL A CA 1
ATOM 1282 C C . VAL A 1 197 ? 36.402 3.565 39.812 1.00 18.19 219 VAL A C 1
ATOM 1283 O O . VAL A 1 197 ? 35.211 3.793 39.602 1.00 21.11 219 VAL A O 1
ATOM 1287 N N . ARG A 1 198 ? 36.971 3.684 41.009 1.00 17.41 220 ARG A N 1
ATOM 1288 C CA . ARG A 1 198 ? 36.238 4.171 42.168 1.00 16.94 220 ARG A CA 1
ATOM 1289 C C . ARG A 1 198 ? 37.115 5.167 42.907 1.00 16.65 220 ARG A C 1
ATOM 1290 O O . ARG A 1 198 ? 38.295 5.334 42.607 1.00 16.67 220 ARG A O 1
ATOM 1298 N N . ASP A 1 199 ? 36.530 5.836 43.889 1.00 16.20 221 ASP A N 1
ATOM 1299 C CA . ASP A 1 199 ? 37.152 7.022 44.467 1.00 16.08 221 ASP A CA 1
ATOM 1300 C C . ASP A 1 199 ? 37.139 6.963 45.986 1.00 15.59 221 ASP A C 1
ATOM 1301 O O . ASP A 1 199 ? 36.250 7.527 46.635 1.00 15.48 221 ASP A O 1
ATOM 1306 N N . PRO A 1 200 ? 38.132 6.312 46.588 1.00 14.44 222 PRO A N 1
ATOM 1307 C CA . PRO A 1 200 ? 38.153 6.198 48.053 1.00 13.90 222 PRO A CA 1
ATOM 1308 C C . PRO A 1 200 ? 38.455 7.504 48.760 1.00 14.61 222 PRO A C 1
ATOM 1309 O O . PRO A 1 200 ? 39.225 8.349 48.304 1.00 14.56 222 PRO A O 1
ATOM 1313 N N . TYR A 1 201 ? 37.872 7.620 49.939 1.00 14.99 223 TYR A N 1
ATOM 1314 C CA . TYR A 1 201 ? 38.163 8.711 50.855 1.00 15.52 223 TYR A CA 1
ATOM 1315 C C . TYR A 1 201 ? 37.758 8.218 52.236 1.00 15.22 223 TYR A C 1
ATOM 1316 O O . TYR A 1 201 ? 37.055 7.216 52.376 1.00 14.98 223 TYR A O 1
ATOM 1325 N N . PHE A 1 202 ? 38.203 8.941 53.256 1.00 14.28 224 PHE A N 1
ATOM 1326 C CA . PHE A 1 202 ? 37.704 8.703 54.606 1.00 14.87 224 PHE A CA 1
ATOM 1327 C C . PHE A 1 202 ? 38.000 9.947 55.420 1.00 12.90 224 PHE A C 1
ATOM 1328 O O . PHE A 1 202 ? 38.642 10.882 54.948 1.00 13.20 224 PHE A O 1
ATOM 1336 N N . PHE A 1 203 ? 37.528 9.950 56.659 1.00 12.90 225 PHE A N 1
ATOM 1337 C CA . PHE A 1 203 ? 37.776 11.064 57.559 1.00 12.67 225 PHE A CA 1
ATOM 1338 C C . PHE A 1 203 ? 38.596 10.571 58.734 1.00 14.09 225 PHE A C 1
ATOM 1339 O O . PHE A 1 203 ? 38.293 9.524 59.307 1.00 14.70 225 PHE A O 1
ATOM 1347 N N . LYS A 1 204 ? 39.634 11.319 59.070 1.00 12.62 226 LYS A N 1
ATOM 1348 C CA . LYS A 1 204 ? 40.487 11.010 60.208 1.00 13.88 226 LYS A CA 1
ATOM 1349 C C . LYS A 1 204 ? 40.002 11.798 61.414 1.00 14.05 226 LYS A C 1
ATOM 1350 O O . LYS A 1 204 ? 39.953 13.032 61.371 1.00 13.63 226 LYS A O 1
ATOM 1356 N N . PHE A 1 205 ? 39.618 11.090 62.476 1.00 12.92 227 PHE A N 1
ATOM 1357 C CA . PHE A 1 205 ? 39.214 11.722 63.722 1.00 13.32 227 PHE A CA 1
ATOM 1358 C C . PHE A 1 205 ? 40.190 11.360 64.826 1.00 14.65 227 PHE A C 1
ATOM 1359 O O . PHE A 1 205 ? 40.775 10.273 64.839 1.00 16.17 227 PHE A O 1
ATOM 1367 N N . GLY A 1 206 ? 40.308 12.259 65.788 1.00 14.19 228 GLY A N 1
ATOM 1368 C CA . GLY A 1 206 ? 41.142 12.042 66.959 1.00 13.67 228 GLY A CA 1
ATOM 1369 C C . GLY A 1 206 ? 40.267 11.941 68.202 1.00 14.36 228 GLY A C 1
ATOM 1370 O O . GLY A 1 206 ? 39.312 12.694 68.344 1.00 16.88 228 GLY A O 1
ATOM 1371 N N . VAL A 1 207 ? 40.599 11.003 69.075 1.00 14.60 229 VAL A N 1
ATOM 1372 C CA . VAL A 1 207 ? 39.814 10.746 70.272 1.00 15.14 229 VAL A CA 1
ATOM 1373 C C . VAL A 1 207 ? 40.712 10.988 71.471 1.00 16.99 229 VAL A C 1
ATOM 1374 O O . VAL A 1 207 ? 41.754 10.341 71.611 1.00 16.90 229 VAL A O 1
ATOM 1378 N N . HIS A 1 208 ? 40.329 11.934 72.299 1.00 15.96 230 HIS A N 1
ATOM 1379 C CA . HIS A 1 208 ? 40.975 12.319 73.549 1.00 17.47 230 HIS A CA 1
ATOM 1380 C C . HIS A 1 208 ? 40.629 11.286 74.624 1.00 19.40 230 HIS A C 1
ATOM 1381 O O . HIS A 1 208 ? 39.566 10.666 74.568 1.00 18.33 230 HIS A O 1
ATOM 1388 N N . PRO A 1 209 ? 41.496 11.068 75.618 1.00 20.02 231 PRO A N 1
ATOM 1389 C CA . PRO A 1 209 ? 41.122 10.144 76.700 1.00 19.06 231 PRO A CA 1
ATOM 1390 C C . PRO A 1 209 ? 39.860 10.561 77.428 1.00 19.32 231 PRO A C 1
ATOM 1391 O O . PRO A 1 209 ? 39.191 9.708 78.029 1.00 23.96 231 PRO A O 1
ATOM 1395 N N . ASP A 1 210 ? 39.509 11.847 77.408 1.00 18.99 232 ASP A N 1
ATOM 1396 C CA . ASP A 1 210 ? 38.285 12.257 78.078 1.00 19.32 232 ASP A CA 1
ATOM 1397 C C . ASP A 1 210 ? 37.050 12.022 77.225 1.00 18.80 232 ASP A C 1
ATOM 1398 O O . ASP A 1 210 ? 35.947 12.374 77.654 1.00 19.08 232 ASP A O 1
ATOM 1403 N N . GLY A 1 211 ? 37.209 11.397 76.064 1.00 18.16 233 GLY A N 1
ATOM 1404 C CA . GLY A 1 211 ? 36.081 11.061 75.231 1.00 17.80 233 GLY A CA 1
ATOM 1405 C C . GLY A 1 211 ? 35.735 12.101 74.199 1.00 17.04 233 GLY A C 1
ATOM 1406 O O . GLY A 1 211 ? 34.963 11.797 73.281 1.00 16.70 233 GLY A O 1
ATOM 1407 N N . THR A 1 212 ? 36.259 13.318 74.326 1.00 16.89 234 THR A N 1
ATOM 1408 C CA . THR A 1 212 ? 36.073 14.300 73.267 1.00 16.26 234 THR A CA 1
ATOM 1409 C C . THR A 1 212 ? 36.788 13.862 71.999 1.00 16.38 234 THR A C 1
ATOM 1410 O O . THR A 1 212 ? 37.663 12.996 72.013 1.00 15.63 234 THR A O 1
ATOM 1414 N N . SER A 1 213 ? 36.390 14.464 70.884 1.00 15.10 235 SER A N 1
ATOM 1415 C CA . SER A 1 213 ? 36.933 14.010 69.616 1.00 14.54 235 SER A CA 1
ATOM 1416 C C . SER A 1 213 ? 36.755 15.089 68.573 1.00 15.47 235 SER A C 1
ATOM 1417 O O . SER A 1 213 ? 35.908 15.975 68.704 1.00 15.92 235 SER A O 1
ATOM 1420 N N . LYS A 1 214 ? 37.549 14.973 67.512 1.00 13.72 236 LYS A N 1
ATOM 1421 C CA . LYS A 1 214 ? 37.565 16.018 66.502 1.00 14.78 236 LYS A CA 1
ATOM 1422 C C . LYS A 1 214 ? 38.122 15.474 65.203 1.00 14.97 236 LYS A C 1
ATOM 1423 O O . LYS A 1 214 ? 38.852 14.482 65.173 1.00 14.69 236 LYS A O 1
ATOM 1429 N N . ARG A 1 215 ? 37.780 16.173 64.133 1.00 13.82 237 ARG A N 1
ATOM 1430 C CA . ARG A 1 215 ? 38.417 15.948 62.848 1.00 14.42 237 ARG A CA 1
ATOM 1431 C C . ARG A 1 215 ? 39.869 16.367 62.930 1.00 15.24 237 ARG A C 1
ATOM 1432 O O . ARG A 1 215 ? 40.193 17.399 63.526 1.00 15.38 237 ARG A O 1
ATOM 1440 N N . LEU A 1 216 ? 40.746 15.574 62.318 1.00 13.86 238 LEU A N 1
ATOM 1441 C CA . LEU A 1 216 ? 42.180 15.824 62.382 1.00 12.79 238 LEU A CA 1
ATOM 1442 C C . LEU A 1 216 ? 42.688 16.364 61.061 1.00 12.46 238 LEU A C 1
ATOM 1443 O O . LEU A 1 216 ? 42.487 15.739 60.006 1.00 13.84 238 LEU A O 1
ATOM 1448 N N . ALA A 1 217 ? 43.378 17.494 61.140 1.00 12.79 239 ALA A N 1
ATOM 1449 C CA . ALA A 1 217 ? 44.037 18.106 59.994 1.00 12.86 239 ALA A CA 1
ATOM 1450 C C . ALA A 1 217 ? 45.518 17.772 59.999 1.00 14.29 239 ALA A C 1
ATOM 1451 O O . ALA A 1 217 ? 46.162 17.755 61.051 1.00 14.89 239 ALA A O 1
ATOM 1453 N N . GLY A 1 218 ? 46.059 17.522 58.818 1.00 14.10 240 GLY A N 1
ATOM 1454 C CA . GLY A 1 218 ? 47.487 17.392 58.682 1.00 16.23 240 GLY A CA 1
ATOM 1455 C C . GLY A 1 218 ? 48.028 15.985 58.715 1.00 14.08 240 GLY A C 1
ATOM 1456 O O . GLY A 1 218 ? 49.251 15.829 58.693 1.00 15.28 240 GLY A O 1
ATOM 1457 N N . ALA A 1 219 ? 47.175 14.960 58.745 1.00 13.26 241 ALA A N 1
ATOM 1458 C CA . ALA A 1 219 ? 47.683 13.603 58.628 1.00 15.50 241 ALA A CA 1
ATOM 1459 C C . ALA A 1 219 ? 48.132 13.379 57.200 1.00 17.19 241 ALA A C 1
ATOM 1460 O O . ALA A 1 219 ? 47.426 13.742 56.261 1.00 19.25 241 ALA A O 1
ATOM 1462 N N . ILE A 1 220 ? 49.303 12.783 57.029 1.00 15.03 242 ILE A N 1
ATOM 1463 C CA . ILE A 1 220 ? 49.852 12.544 55.704 1.00 14.38 242 ILE A CA 1
ATOM 1464 C C . ILE A 1 220 ? 49.799 11.058 55.424 1.00 14.76 242 ILE A C 1
ATOM 1465 O O . ILE A 1 220 ? 50.386 10.260 56.162 1.00 16.36 242 ILE A O 1
ATOM 1470 N N . PHE A 1 221 ? 49.103 10.694 54.351 1.00 15.02 243 PHE A N 1
ATOM 1471 C CA . PHE A 1 221 ? 48.957 9.313 53.938 1.00 15.72 243 PHE A CA 1
ATOM 1472 C C . PHE A 1 221 ? 49.557 9.121 52.556 1.00 13.64 243 PHE A C 1
ATOM 1473 O O . PHE A 1 221 ? 49.677 10.065 51.770 1.00 16.52 243 PHE A O 1
ATOM 1481 N N . ALA A 1 222 ? 49.924 7.879 52.266 1.00 14.56 244 ALA A N 1
ATOM 1482 C CA . ALA A 1 222 ? 50.143 7.454 50.892 1.00 14.76 244 ALA A CA 1
ATOM 1483 C C . ALA A 1 222 ? 49.262 6.245 50.658 1.00 18.29 244 ALA A C 1
ATOM 1484 O O . ALA A 1 222 ? 48.589 5.763 51.573 1.00 16.80 244 ALA A O 1
ATOM 1486 N N . ILE A 1 223 ? 49.232 5.769 49.419 1.00 15.97 245 ILE A N 1
ATOM 1487 C CA . ILE A 1 223 ? 48.474 4.576 49.076 1.00 16.41 245 ILE A CA 1
ATOM 1488 C C . ILE A 1 223 ? 49.444 3.540 48.557 1.00 16.75 245 ILE A C 1
ATOM 1489 O O . ILE A 1 223 ? 50.250 3.832 47.670 1.00 17.66 245 ILE A O 1
ATOM 1494 N N . TYR A 1 224 ? 49.363 2.331 49.097 1.00 16.76 246 TYR A N 1
ATOM 1495 C CA . TYR A 1 224 ? 50.129 1.242 48.524 1.00 16.96 246 TYR A CA 1
ATOM 1496 C C . TYR A 1 224 ? 49.226 0.061 48.220 1.00 17.44 246 TYR A C 1
ATOM 1497 O O . TYR A 1 224 ? 48.089 -0.040 48.692 1.00 18.35 246 TYR A O 1
ATOM 1506 N N . ARG A 1 225 ? 49.743 -0.811 47.372 1.00 17.73 247 ARG A N 1
ATOM 1507 C CA . ARG A 1 225 ? 49.143 -2.106 47.142 1.00 18.37 247 ARG A CA 1
ATOM 1508 C C . ARG A 1 225 ? 50.233 -3.152 47.294 1.00 21.80 247 ARG A C 1
ATOM 1509 O O . ARG A 1 225 ? 51.431 -2.845 47.247 1.00 22.61 247 ARG A O 1
ATOM 1517 N N . ILE A 1 226 ? 49.809 -4.396 47.485 1.00 20.10 248 ILE A N 1
ATOM 1518 C CA . ILE A 1 226 ? 50.734 -5.507 47.681 1.00 22.61 248 ILE A CA 1
ATOM 1519 C C . ILE A 1 226 ? 50.874 -6.284 46.381 1.00 25.54 248 ILE A C 1
ATOM 1520 O O . ILE A 1 226 ? 49.874 -6.680 45.766 1.00 25.95 248 ILE A O 1
ATOM 1525 N N . GLU A 1 227 ? 52.118 -6.496 45.964 1.00 30.83 249 GLU A N 1
ATOM 1526 C CA . GLU A 1 227 ? 52.430 -7.294 44.788 1.00 39.33 249 GLU A CA 1
ATOM 1527 C C . GLU A 1 227 ? 53.664 -8.120 45.107 1.00 45.88 249 GLU A C 1
ATOM 1528 O O . GLU A 1 227 ? 54.704 -7.562 45.472 1.00 44.56 249 GLU A O 1
ATOM 1534 N N . ASN A 1 228 ? 53.536 -9.443 44.999 0.56 52.72 250 ASN A N 1
ATOM 1535 C CA . ASN A 1 228 ? 54.642 -10.365 45.258 0.95 57.41 250 ASN A CA 1
ATOM 1536 C C . ASN A 1 228 ? 55.238 -10.136 46.646 0.93 53.64 250 ASN A C 1
ATOM 1537 O O . ASN A 1 228 ? 56.456 -10.154 46.837 1.00 53.92 250 ASN A O 1
ATOM 1542 N N . GLY A 1 229 ? 54.363 -9.901 47.623 1.00 46.85 251 GLY A N 1
ATOM 1543 C CA . GLY A 1 229 ? 54.789 -9.734 48.999 1.00 47.49 251 GLY A CA 1
ATOM 1544 C C . GLY A 1 229 ? 55.490 -8.435 49.322 1.00 47.62 251 GLY A C 1
ATOM 1545 O O . GLY A 1 229 ? 56.060 -8.316 50.410 1.00 53.94 251 GLY A O 1
ATOM 1546 N N . LYS A 1 230 ? 55.466 -7.453 48.423 1.00 43.87 252 LYS A N 1
ATOM 1547 C CA . LYS A 1 230 ? 56.104 -6.169 48.669 1.00 38.52 252 LYS A CA 1
ATOM 1548 C C . LYS A 1 230 ? 55.122 -5.042 48.383 1.00 33.06 252 LYS A C 1
ATOM 1549 O O . LYS A 1 230 ? 54.127 -5.220 47.673 1.00 35.12 252 LYS A O 1
ATOM 1551 N N . LYS A 1 231 ? 55.417 -3.876 48.956 1.00 32.04 253 LYS A N 1
ATOM 1552 C CA . LYS A 1 231 ? 54.583 -2.697 48.774 1.00 29.19 253 LYS A CA 1
ATOM 1553 C C . LYS A 1 231 ? 54.966 -1.946 47.508 1.00 27.31 253 LYS A C 1
ATOM 1554 O O . LYS A 1 231 ? 56.144 -1.688 47.250 1.00 29.56 253 LYS A O 1
ATOM 1560 N N . LEU A 1 232 ? 53.956 -1.569 46.734 1.00 22.48 254 LEU A N 1
ATOM 1561 C CA . LEU A 1 232 ? 54.105 -0.617 45.642 1.00 22.65 254 LEU A CA 1
ATOM 1562 C C . LEU A 1 232 ? 53.223 0.577 45.951 1.00 23.22 254 LEU A C 1
ATOM 1563 O O . LEU A 1 232 ? 52.049 0.403 46.283 1.00 19.89 254 LEU A O 1
ATOM 1568 N N . TYR A 1 233 ? 53.775 1.780 45.833 1.00 19.76 255 TYR A N 1
ATOM 1569 C CA . TYR A 1 233 ? 53.046 2.987 46.185 1.00 18.26 255 TYR A CA 1
ATOM 1570 C C . TYR A 1 233 ? 52.502 3.685 44.952 1.00 18.76 255 TYR A C 1
ATOM 1571 O O . TYR A 1 233 ? 53.146 3.719 43.899 1.00 18.42 255 TYR A O 1
ATOM 1580 N N . LEU A 1 234 ? 51.323 4.261 45.106 1.00 17.21 256 LEU A N 1
ATOM 1581 C CA . LEU A 1 234 ? 50.705 5.019 44.033 1.00 17.05 256 LEU A CA 1
ATOM 1582 C C . LEU A 1 234 ? 51.562 6.233 43.726 1.00 17.82 256 LEU A C 1
ATOM 1583 O O . LEU A 1 234 ? 51.841 7.047 44.613 1.00 17.61 256 LEU A O 1
ATOM 1588 N N . ASP A 1 235 ? 52.008 6.345 42.484 1.00 17.40 257 ASP A N 1
ATOM 1589 C CA . ASP A 1 235 ? 52.974 7.381 42.182 1.00 21.03 257 ASP A CA 1
ATOM 1590 C C . ASP A 1 235 ? 52.279 8.599 41.573 1.00 20.17 257 ASP A C 1
ATOM 1591 O O . ASP A 1 235 ? 51.056 8.654 41.438 1.00 21.99 257 ASP A O 1
ATOM 1596 N N . MET A 1 236 ? 53.081 9.605 41.231 1.00 23.55 258 MET A N 1
ATOM 1597 C CA . MET A 1 236 ? 52.573 10.870 40.720 1.00 23.89 258 MET A CA 1
ATOM 1598 C C . MET A 1 236 ? 52.535 10.926 39.200 1.00 27.13 258 MET A C 1
ATOM 1599 O O . MET A 1 236 ? 52.257 11.994 38.643 1.00 32.66 258 MET A O 1
ATOM 1604 N N . SER A 1 237 ? 52.824 9.816 38.526 1.00 25.20 259 SER A N 1
ATOM 1605 C CA . SER A 1 237 ? 52.824 9.803 37.068 1.00 25.32 259 SER A CA 1
ATOM 1606 C C . SER A 1 237 ? 51.426 10.109 36.539 1.00 26.59 259 SER A C 1
ATOM 1607 O O . SER A 1 237 ? 50.424 9.706 37.139 1.00 26.24 259 SER A O 1
ATOM 1610 N N . PRO A 1 238 ? 51.328 10.805 35.406 0.63 31.89 260 PRO A N 1
ATOM 1611 C CA . PRO A 1 238 ? 50.014 11.011 34.788 1.00 35.19 260 PRO A CA 1
ATOM 1612 C C . PRO A 1 238 ? 49.340 9.682 34.489 0.98 33.80 260 PRO A C 1
ATOM 1613 O O . PRO A 1 238 ? 49.991 8.676 34.196 0.89 32.09 260 PRO A O 1
ATOM 1617 N N . VAL A 1 239 ? 48.012 9.684 34.575 0.80 32.93 261 VAL A N 1
ATOM 1618 C CA . VAL A 1 239 ? 47.250 8.490 34.239 0.99 31.13 261 VAL A CA 1
ATOM 1619 C C . VAL A 1 239 ? 47.320 8.268 32.736 0.88 38.21 261 VAL A C 1
ATOM 1620 O O . VAL A 1 239 ? 47.111 9.199 31.947 1.00 42.73 261 VAL A O 1
ATOM 1624 N N . THR A 1 240 ? 47.651 7.043 32.333 1.00 37.38 262 THR A N 1
ATOM 1625 C CA . THR A 1 240 ? 47.593 6.640 30.934 0.57 45.67 262 THR A CA 1
ATOM 1626 C C . THR A 1 240 ? 46.715 5.404 30.820 0.72 57.11 262 THR A C 1
ATOM 1627 O O . THR A 1 240 ? 46.793 4.499 31.656 1.00 60.11 262 THR A O 1
ATOM 1631 N N . ASP A 1 241 ? 45.891 5.374 29.779 0.93 64.31 263 ASP A N 1
ATOM 1632 C CA . ASP A 1 241 ? 44.789 4.407 29.675 0.94 68.23 263 ASP A CA 1
ATOM 1633 C C . ASP A 1 241 ? 43.937 4.601 30.933 0.12 65.55 263 ASP A C 1
ATOM 1634 O O . ASP A 1 241 ? 43.701 5.747 31.347 1.00 67.39 263 ASP A O 1
ATOM 1636 N N . LEU A 1 242 ? 43.462 3.533 31.562 1.00 59.87 264 LEU A N 1
ATOM 1637 C CA . LEU A 1 242 ? 42.843 3.643 32.874 0.28 54.25 264 LEU A CA 1
ATOM 1638 C C . LEU A 1 242 ? 43.842 3.428 34.000 1.00 52.04 264 LEU A C 1
ATOM 1639 O O . LEU A 1 242 ? 43.444 3.409 35.167 0.94 49.26 264 LEU A O 1
ATOM 1641 N N . ARG A 1 243 ? 45.124 3.293 33.676 0.67 49.05 265 ARG A N 1
ATOM 1642 C CA . ARG A 1 243 ? 46.100 2.711 34.586 1.00 45.68 265 ARG A CA 1
ATOM 1643 C C . ARG A 1 243 ? 46.813 3.779 35.406 0.75 33.61 265 ARG A C 1
ATOM 1644 O O . ARG A 1 243 ? 47.280 4.787 34.867 0.90 35.40 265 ARG A O 1
ATOM 1646 N N . ASN A 1 244 ? 46.882 3.555 36.714 1.00 23.08 266 ASN A N 1
ATOM 1647 C CA . ASN A 1 244 ? 47.824 4.276 37.546 1.00 21.90 266 ASN A CA 1
ATOM 1648 C C . ASN A 1 244 ? 49.185 3.601 37.487 1.00 22.34 266 ASN A C 1
ATOM 1649 O O . ASN A 1 244 ? 49.315 2.438 37.097 1.00 26.44 266 ASN A O 1
ATOM 1654 N N . LYS A 1 245 ? 50.201 4.337 37.912 1.00 19.27 267 LYS A N 1
ATOM 1655 C CA . LYS A 1 245 ? 51.544 3.802 38.029 1.00 24.21 267 LYS A CA 1
ATOM 1656 C C . LYS A 1 245 ? 51.925 3.661 39.499 1.00 20.78 267 LYS A C 1
ATOM 1657 O O . LYS A 1 245 ? 51.518 4.450 40.358 1.00 21.51 267 LYS A O 1
ATOM 1663 N N . TRP A 1 246 ? 52.699 2.626 39.771 1.00 23.32 268 TRP A N 1
ATOM 1664 C CA . TRP A 1 246 ? 53.034 2.216 41.120 1.00 23.53 268 TRP A CA 1
ATOM 1665 C C . TRP A 1 246 ? 54.541 2.070 41.211 1.00 22.36 268 TRP A C 1
ATOM 1666 O O . TRP A 1 246 ? 55.176 1.587 40.269 1.00 24.74 268 TRP A O 1
ATOM 1677 N N . VAL A 1 247 ? 55.115 2.506 42.325 1.00 22.45 269 VAL A N 1
ATOM 1678 C CA . VAL A 1 247 ? 56.564 2.536 42.463 1.00 24.42 269 VAL A CA 1
ATOM 1679 C C . VAL A 1 247 ? 56.983 1.865 43.760 1.00 23.42 269 VAL A C 1
ATOM 1680 O O . VAL A 1 247 ? 56.282 1.914 44.776 1.00 22.89 269 VAL A O 1
ATOM 1684 N N . SER A 1 248 ? 58.135 1.207 43.698 1.00 26.22 270 SER A N 1
ATOM 1685 C CA . SER A 1 248 ? 58.855 0.791 44.884 1.00 25.02 270 SER A CA 1
ATOM 1686 C C . SER A 1 248 ? 59.622 1.983 45.434 1.00 24.91 270 SER A C 1
ATOM 1687 O O . SER A 1 248 ? 60.237 2.743 44.680 1.00 29.85 270 SER A O 1
ATOM 1690 N N . THR A 1 249 ? 59.589 2.157 46.747 1.00 23.67 271 THR A N 1
ATOM 1691 C CA . THR A 1 249 ? 60.228 3.326 47.324 1.00 23.88 271 THR A CA 1
ATOM 1692 C C . THR A 1 249 ? 60.954 2.946 48.598 1.00 30.76 271 THR A C 1
ATOM 1693 O O . THR A 1 249 ? 60.580 2.000 49.297 1.00 37.20 271 THR A O 1
ATOM 1697 N N . THR A 1 250 ? 61.990 3.718 48.896 1.00 40.13 272 THR A N 1
ATOM 1698 C CA . THR A 1 250 ? 62.775 3.541 50.101 1.00 39.39 272 THR A CA 1
ATOM 1699 C C . THR A 1 250 ? 62.308 4.447 51.226 1.00 45.00 272 THR A C 1
ATOM 1700 O O . THR A 1 250 ? 62.744 4.285 52.368 1.00 48.41 272 THR A O 1
ATOM 1704 N N . ASP A 1 251 ? 61.389 5.341 50.940 1.00 30.89 273 ASP A N 1
ATOM 1705 C CA . ASP A 1 251 ? 61.102 6.459 51.821 1.00 26.39 273 ASP A CA 1
ATOM 1706 C C . ASP A 1 251 ? 59.858 7.139 51.271 1.00 23.50 273 ASP A C 1
ATOM 1707 O O . ASP A 1 251 ? 59.959 8.212 50.660 1.00 24.60 273 ASP A O 1
ATOM 1712 N N . PRO A 1 252 ? 58.677 6.536 51.425 1.00 23.33 274 PRO A N 1
ATOM 1713 C CA . PRO A 1 252 ? 57.501 7.092 50.743 1.00 21.16 274 PRO A CA 1
ATOM 1714 C C . PRO A 1 252 ? 57.190 8.520 51.147 1.00 19.83 274 PRO A C 1
ATOM 1715 O O . PRO A 1 252 ? 56.709 9.296 50.313 1.00 22.98 274 PRO A O 1
ATOM 1719 N N . LEU A 1 253 ? 57.486 8.913 52.387 1.00 21.37 275 LEU A N 1
ATOM 1720 C CA . LEU A 1 253 ? 57.087 10.244 52.822 1.00 20.13 275 LEU A CA 1
ATOM 1721 C C . LEU A 1 253 ? 57.830 11.329 52.059 1.00 21.12 275 LEU A C 1
ATOM 1722 O O . LEU A 1 253 ? 57.229 12.330 51.652 1.00 23.33 275 LEU A O 1
ATOM 1727 N N . HIS A 1 254 ? 59.132 11.158 51.850 1.00 21.90 276 HIS A N 1
ATOM 1728 C CA . HIS A 1 254 ? 59.933 12.198 51.226 1.00 19.51 276 HIS A CA 1
ATOM 1729 C C . HIS A 1 254 ? 60.225 11.925 49.767 1.00 24.98 276 HIS A C 1
ATOM 1730 O O . HIS A 1 254 ? 60.850 12.763 49.109 1.00 26.90 276 HIS A O 1
ATOM 1737 N N . ASP A 1 255 ? 59.782 10.779 49.254 1.00 22.94 277 ASP A N 1
ATOM 1738 C CA . ASP A 1 255 ? 59.953 10.422 47.851 1.00 22.77 277 ASP A CA 1
ATOM 1739 C C . ASP A 1 255 ? 58.901 11.167 47.038 1.00 24.35 277 ASP A C 1
ATOM 1740 O O . ASP A 1 255 ? 57.708 10.877 47.149 1.00 23.16 277 ASP A O 1
ATOM 1745 N N . ASP A 1 256 ? 59.341 12.119 46.210 1.00 24.29 278 ASP A N 1
ATOM 1746 C CA . ASP A 1 256 ? 58.411 12.930 45.427 1.00 25.77 278 ASP A CA 1
ATOM 1747 C C . ASP A 1 256 ? 57.612 12.099 44.441 1.00 22.62 278 ASP A C 1
ATOM 1748 O O . ASP A 1 256 ? 56.577 12.561 43.947 1.00 24.79 278 ASP A O 1
ATOM 1753 N N . ARG A 1 257 ? 58.065 10.890 44.136 1.00 22.33 279 ARG A N 1
ATOM 1754 C CA . ARG A 1 257 ? 57.297 10.050 43.232 1.00 22.73 279 ARG A CA 1
ATOM 1755 C C . ARG A 1 257 ? 56.015 9.547 43.867 1.00 23.64 279 ARG A C 1
ATOM 1756 O O . ARG A 1 257 ? 55.070 9.235 43.142 1.00 22.37 279 ARG A O 1
ATOM 1764 N N . VAL A 1 258 ? 55.956 9.475 45.191 1.00 19.52 280 VAL A N 1
ATOM 1765 C CA . VAL A 1 258 ? 54.841 8.863 45.897 1.00 19.77 280 VAL A CA 1
ATOM 1766 C C . VAL A 1 258 ? 53.801 9.934 46.198 1.00 19.40 280 VAL A C 1
ATOM 1767 O O . VAL A 1 258 ? 54.101 10.938 46.851 1.00 20.22 280 VAL A O 1
ATOM 1771 N N . ASN A 1 259 ? 52.585 9.732 45.692 1.00 16.76 281 ASN A N 1
ATOM 1772 C CA . ASN A 1 259 ? 51.491 10.662 45.929 1.00 15.29 281 ASN A CA 1
ATOM 1773 C C . ASN A 1 259 ? 51.137 10.661 47.410 1.00 16.89 281 ASN A C 1
ATOM 1774 O O . ASN A 1 259 ? 50.865 9.609 47.998 1.00 18.00 281 ASN A O 1
ATOM 1779 N N . LYS A 1 260 ? 51.154 11.831 48.016 1.00 16.56 282 LYS A N 1
ATOM 1780 C CA . LYS A 1 260 ? 50.690 11.939 49.383 1.00 14.73 282 LYS A CA 1
ATOM 1781 C C . LYS A 1 260 ? 49.303 12.556 49.410 1.00 17.02 282 LYS A C 1
ATOM 1782 O O . LYS A 1 260 ? 48.950 13.413 48.591 1.00 19.80 282 LYS A O 1
ATOM 1788 N N . PHE A 1 261 ? 48.515 12.096 50.373 1.00 15.37 283 PHE A N 1
ATOM 1789 C CA . PHE A 1 261 ? 47.163 12.560 50.609 1.00 14.84 283 PHE A CA 1
ATOM 1790 C C . PHE A 1 261 ? 47.126 13.080 52.033 1.00 16.26 283 PHE A C 1
ATOM 1791 O O . PHE A 1 261 ? 47.459 12.345 52.967 1.00 20.36 283 PHE A O 1
ATOM 1799 N N . VAL A 1 262 ? 46.756 14.343 52.185 1.00 15.18 284 VAL A N 1
ATOM 1800 C CA . VAL A 1 262 ? 46.844 15.053 53.455 1.00 14.35 284 VAL A CA 1
ATOM 1801 C C . VAL A 1 262 ? 45.444 15.309 53.974 1.00 18.43 284 VAL A C 1
ATOM 1802 O O . VAL A 1 262 ? 44.610 15.877 53.253 1.00 20.20 284 VAL A O 1
ATOM 1806 N N . SER A 1 263 ? 45.201 14.957 55.240 1.00 13.41 285 SER A N 1
ATOM 1807 C CA . SER A 1 263 ? 43.884 15.224 55.812 1.00 15.22 285 SER A CA 1
ATOM 1808 C C . SER A 1 263 ? 43.687 16.727 55.941 1.00 13.14 285 SER A C 1
ATOM 1809 O O . SER A 1 263 ? 44.603 17.467 56.334 1.00 13.98 285 SER A O 1
ATOM 1812 N N . ASP A 1 264 ? 42.512 17.195 55.535 1.00 13.33 286 ASP A N 1
ATOM 1813 C CA . ASP A 1 264 ? 42.305 18.630 55.488 1.00 12.70 286 ASP A CA 1
ATOM 1814 C C . ASP A 1 264 ? 41.620 19.096 56.768 1.00 15.90 286 ASP A C 1
ATOM 1815 O O . ASP A 1 264 ? 41.548 18.362 57.753 1.00 15.40 286 ASP A O 1
ATOM 1820 N N . GLN A 1 265 ? 41.125 20.332 56.770 1.00 13.63 287 GLN A N 1
ATOM 1821 C CA . GLN A 1 265 ? 40.555 20.853 58.011 1.00 13.74 287 GLN A CA 1
ATOM 1822 C C . GLN A 1 265 ? 39.241 20.187 58.379 1.00 16.23 287 GLN A C 1
ATOM 1823 O O . GLN A 1 265 ? 38.766 20.369 59.506 1.00 18.02 287 GLN A O 1
ATOM 1829 N N . ASP A 1 266 ? 38.628 19.449 57.459 1.00 14.26 288 ASP A N 1
ATOM 1830 C CA . ASP A 1 266 ? 37.472 18.626 57.787 1.00 13.07 288 ASP A CA 1
ATOM 1831 C C . ASP A 1 266 ? 37.860 17.200 58.107 1.00 12.36 288 ASP A C 1
ATOM 1832 O O . ASP A 1 266 ? 36.982 16.339 58.245 1.00 14.07 288 ASP A O 1
ATOM 1837 N N . GLY A 1 267 ? 39.151 16.925 58.237 1.00 12.77 289 GLY A N 1
ATOM 1838 C CA . GLY A 1 267 ? 39.593 15.571 58.468 1.00 12.18 289 GLY A CA 1
ATOM 1839 C C . GLY A 1 267 ? 39.579 14.700 57.233 1.00 11.88 289 GLY A C 1
ATOM 1840 O O . GLY A 1 267 ? 39.827 13.499 57.338 1.00 12.79 289 GLY A O 1
ATOM 1841 N N . LEU A 1 268 ? 39.251 15.254 56.072 1.00 13.12 290 LEU A N 1
ATOM 1842 C CA . LEU A 1 268 ? 39.041 14.446 54.887 1.00 13.68 290 LEU A CA 1
ATOM 1843 C C . LEU A 1 268 ? 40.380 14.027 54.299 1.00 12.04 290 LEU A C 1
ATOM 1844 O O . LEU A 1 268 ? 41.241 14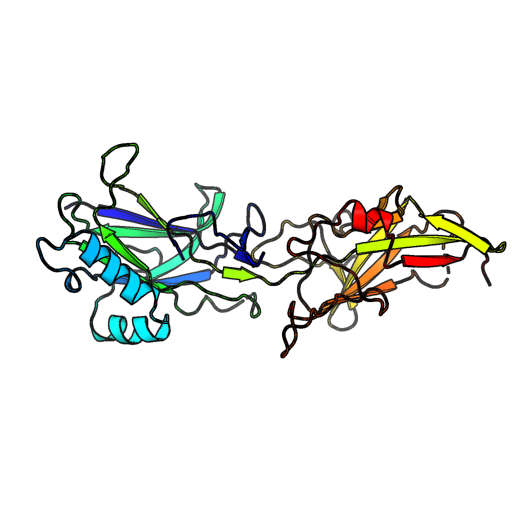.870 54.049 1.00 13.35 290 LEU A O 1
ATOM 1849 N N . VAL A 1 269 ? 40.543 12.728 54.094 1.00 13.23 291 VAL A N 1
ATOM 1850 C CA . VAL A 1 269 ? 41.646 12.172 53.325 1.00 12.78 291 VAL A CA 1
ATOM 1851 C C . VAL A 1 269 ? 41.024 11.644 52.048 1.00 14.78 291 VAL A C 1
ATOM 1852 O O . VAL A 1 269 ? 40.297 10.648 52.069 1.00 14.18 291 VAL A O 1
ATOM 1856 N N . ASN A 1 270 ? 41.291 12.309 50.941 1.00 14.07 292 ASN A N 1
ATOM 1857 C CA . ASN A 1 270 ? 40.532 12.084 49.726 1.00 12.49 292 ASN A CA 1
ATOM 1858 C C . ASN A 1 270 ? 41.503 11.752 48.610 1.00 13.54 292 ASN A C 1
ATOM 1859 O O . ASN A 1 270 ? 42.478 12.484 48.397 1.00 14.64 292 ASN A O 1
ATOM 1864 N N . THR A 1 271 ? 41.224 10.667 47.878 1.00 15.20 293 THR A N 1
ATOM 1865 C CA . THR A 1 271 ? 42.010 10.423 46.672 1.00 15.19 293 THR A CA 1
ATOM 1866 C C . THR A 1 271 ? 41.847 11.568 45.683 1.00 14.91 293 THR A C 1
ATOM 1867 O O . THR A 1 271 ? 42.754 11.835 44.889 1.00 16.02 293 THR A O 1
ATOM 1871 N N . GLY A 1 272 ? 40.711 12.260 45.728 1.00 16.66 294 GLY A N 1
ATOM 1872 C CA . GLY A 1 272 ? 40.522 13.446 44.908 1.00 16.46 294 GLY A CA 1
ATOM 1873 C C . GLY A 1 272 ? 40.523 13.095 43.435 1.00 14.97 294 GLY A C 1
ATOM 1874 O O . GLY A 1 272 ? 39.771 12.226 42.983 1.00 16.47 294 GLY A O 1
ATOM 1875 N N . GLU A 1 273 ? 41.368 13.777 42.668 1.00 18.48 295 GLU A N 1
ATOM 1876 C CA . GLU A 1 273 ? 41.448 13.461 41.252 1.00 19.48 295 GLU A CA 1
ATOM 1877 C C . GLU A 1 273 ? 41.962 12.052 41.012 1.00 19.91 295 GLU A C 1
ATOM 1878 O O . GLU A 1 273 ? 41.703 11.482 39.946 1.00 19.94 295 GLU A O 1
ATOM 1884 N N . ARG A 1 274 ? 42.685 11.476 41.965 1.00 16.57 296 ARG A N 1
ATOM 1885 C CA . ARG A 1 274 ? 43.144 10.108 41.804 1.00 15.07 296 ARG A CA 1
ATOM 1886 C C . ARG A 1 274 ? 41.989 9.145 42.007 1.00 16.51 296 ARG A C 1
ATOM 1887 O O . ARG A 1 274 ? 41.105 9.363 42.841 1.00 16.02 296 ARG A O 1
ATOM 1895 N N . PHE A 1 275 ? 42.009 8.070 41.241 1.00 17.90 297 PHE A N 1
ATOM 1896 C CA . PHE A 1 275 ? 41.018 7.022 41.333 1.00 18.01 297 PHE A CA 1
ATOM 1897 C C . PHE A 1 275 ? 41.746 5.693 41.420 1.00 19.44 297 PHE A C 1
ATOM 1898 O O . PHE A 1 275 ? 42.941 5.592 41.119 1.00 19.58 297 PHE A O 1
ATOM 1906 N N . LEU A 1 276 ? 41.009 4.655 41.787 1.00 17.85 298 LEU A N 1
ATOM 1907 C CA . LEU A 1 276 ? 41.585 3.322 41.784 1.00 16.50 298 LEU A CA 1
ATOM 1908 C C . LEU A 1 276 ? 40.621 2.330 41.156 1.00 19.72 298 LEU A C 1
ATOM 1909 O O . LEU A 1 276 ? 39.404 2.452 41.316 1.00 18.28 298 LEU A O 1
ATOM 1914 N N . PRO A 1 277 ? 41.141 1.333 40.460 1.00 19.12 299 PRO A N 1
ATOM 1915 C CA . PRO A 1 277 ? 40.302 0.257 39.926 1.00 19.52 299 PRO A CA 1
ATOM 1916 C C . PRO A 1 277 ? 40.008 -0.759 41.023 1.00 20.01 299 PRO A C 1
ATOM 1917 O O . PRO A 1 277 ? 40.379 -0.583 42.188 1.00 21.01 299 PRO A O 1
ATOM 1921 N N . ALA A 1 278 ? 39.329 -1.828 40.633 1.00 22.49 300 ALA A N 1
ATOM 1922 C CA . ALA A 1 278 ? 38.994 -2.873 41.586 1.00 22.99 300 ALA A CA 1
ATOM 1923 C C . ALA A 1 278 ? 40.245 -3.434 42.247 1.00 24.44 300 ALA A C 1
ATOM 1924 O O . ALA A 1 278 ? 41.316 -3.535 41.637 1.00 23.78 300 ALA A O 1
ATOM 1926 N N . GLY A 1 279 ? 40.100 -3.814 43.496 1.00 22.23 301 GLY A N 1
ATOM 1927 C CA . GLY A 1 279 ? 41.159 -4.498 44.189 1.00 22.80 301 GLY A CA 1
ATOM 1928 C C . GLY A 1 279 ? 41.302 -3.983 45.599 1.00 24.17 301 GLY A C 1
ATOM 1929 O O . GLY A 1 279 ? 40.494 -3.203 46.098 1.00 20.26 301 GLY A O 1
ATOM 1930 N N . GLU A 1 280 ? 42.372 -4.433 46.232 1.00 19.49 302 GLU A N 1
ATOM 1931 C CA . GLU A 1 280 ? 42.667 -4.148 47.625 1.00 18.83 302 GLU A CA 1
ATOM 1932 C C . GLU A 1 280 ? 43.863 -3.210 47.695 1.00 18.91 302 GLU A C 1
ATOM 1933 O O . GLU A 1 280 ? 44.875 -3.441 47.028 1.00 19.96 302 GLU A O 1
ATOM 1939 N N . TYR A 1 281 ? 43.752 -2.167 48.514 1.00 19.02 303 TYR A N 1
ATOM 1940 C CA . TYR A 1 281 ? 44.807 -1.176 48.668 1.00 17.99 303 TYR A CA 1
ATOM 1941 C C . TYR A 1 281 ? 44.851 -0.755 50.121 1.00 16.46 303 TYR A C 1
ATOM 1942 O O . TYR A 1 281 ? 43.993 -1.138 50.920 1.00 18.63 303 TYR A O 1
ATOM 1951 N N . PHE A 1 282 ? 45.833 0.075 50.458 1.00 15.97 304 PHE A N 1
ATOM 1952 C CA . PHE A 1 282 ? 45.947 0.572 51.820 1.00 16.85 304 PHE A CA 1
ATOM 1953 C C . PHE A 1 282 ? 46.317 2.042 51.813 1.00 17.23 304 PHE A C 1
ATOM 1954 O O . PHE A 1 282 ? 47.230 2.455 51.091 1.00 17.99 304 PHE A O 1
ATOM 1962 N N . PHE A 1 283 ? 45.591 2.824 52.608 1.00 16.88 305 PHE A N 1
ATOM 1963 C CA . PHE A 1 283 ? 46.054 4.142 53.009 1.00 16.15 305 PHE A CA 1
ATOM 1964 C C . PHE A 1 283 ? 47.035 3.935 54.145 1.00 20.57 305 PHE A C 1
ATOM 1965 O O . PHE A 1 283 ? 46.651 3.431 55.207 1.00 23.15 305 PHE A O 1
ATOM 1973 N N . GLU A 1 284 ? 48.275 4.330 53.948 1.00 16.24 306 GLU A N 1
ATOM 1974 C CA . GLU A 1 284 ? 49.292 4.164 54.970 1.00 18.20 306 GLU A CA 1
ATOM 1975 C C . GLU A 1 284 ? 49.600 5.518 55.575 1.00 17.37 306 GLU A C 1
ATOM 1976 O O . GLU A 1 284 ? 49.936 6.462 54.854 1.00 16.11 306 GLU A O 1
ATOM 1982 N N . GLU A 1 285 ? 49.505 5.614 56.901 1.00 17.47 307 GLU A N 1
ATOM 1983 C CA . GLU A 1 285 ? 49.803 6.884 57.543 1.00 16.33 307 GLU A CA 1
ATOM 1984 C C . GLU A 1 285 ? 51.310 7.038 57.619 1.00 17.19 307 GLU A C 1
ATOM 1985 O O . GLU A 1 285 ? 51.999 6.233 58.259 1.00 22.80 307 GLU A O 1
ATOM 1991 N N . LEU A 1 286 ? 51.818 8.065 56.952 1.00 15.11 308 LEU A N 1
ATOM 1992 C CA . LEU A 1 286 ? 53.239 8.353 56.919 1.00 16.00 308 LEU A CA 1
ATOM 1993 C C . LEU A 1 286 ? 53.650 9.399 57.936 1.00 16.70 308 LEU A C 1
ATOM 1994 O O . LEU A 1 286 ? 54.779 9.373 58.432 1.00 19.60 308 LEU A O 1
ATOM 1999 N N . GLN A 1 287 ? 52.755 10.322 58.252 1.00 15.95 309 GLN A N 1
ATOM 2000 C CA . GLN A 1 287 ? 52.988 11.279 59.323 1.00 15.39 309 GLN A CA 1
ATOM 2001 C C . GLN A 1 287 ? 51.669 11.463 60.042 1.00 14.91 309 GLN A C 1
ATOM 2002 O O . GLN A 1 287 ? 50.718 12.013 59.479 1.00 16.20 309 GLN A O 1
ATOM 2008 N N . GLY A 1 288 ? 51.608 10.977 61.265 1.00 16.27 310 GLY A N 1
ATOM 2009 C CA . GLY A 1 288 ? 50.414 11.155 62.046 1.00 16.68 310 GLY A CA 1
ATOM 2010 C C . GLY A 1 288 ? 50.238 12.590 62.487 1.00 15.36 310 GLY A C 1
ATOM 2011 O O . GLY A 1 288 ? 51.160 13.406 62.471 1.00 16.79 310 GLY A O 1
ATOM 2012 N N . VAL A 1 289 ? 49.014 12.887 62.899 1.00 18.43 311 VAL A N 1
ATOM 2013 C CA . VAL A 1 289 ? 48.718 14.205 63.470 1.00 17.35 311 VAL A CA 1
ATOM 2014 C C . VAL A 1 289 ? 49.364 14.310 64.848 1.00 19.10 311 VAL A C 1
ATOM 2015 O O . VAL A 1 289 ? 49.277 13.351 65.642 1.00 19.20 311 VAL A O 1
ATOM 2019 N N . PRO A 1 290 ? 50.008 15.425 65.185 1.00 18.87 312 PRO A N 1
ATOM 2020 C CA . PRO A 1 290 ? 50.644 15.539 66.501 1.00 19.63 312 PRO A CA 1
ATOM 2021 C C . PRO A 1 290 ? 49.639 15.265 67.604 1.00 20.38 312 PRO A C 1
ATOM 2022 O O . PRO A 1 290 ? 48.549 15.844 67.634 1.00 19.64 312 PRO A O 1
ATOM 2026 N N . GLY A 1 291 ? 50.001 14.341 68.484 1.00 20.49 313 GLY A N 1
ATOM 2027 C CA . GLY A 1 291 ? 49.130 13.929 69.557 1.00 26.04 313 GLY A CA 1
ATOM 2028 C C . GLY A 1 291 ? 48.282 12.733 69.232 1.00 24.15 313 GLY A C 1
ATOM 2029 O O . GLY A 1 291 ? 47.652 12.173 70.138 1.00 25.95 313 GLY A O 1
ATOM 2030 N N . TYR A 1 292 ? 48.254 12.316 67.974 1.00 20.07 314 TYR A N 1
ATOM 2031 C CA . TYR A 1 292 ? 47.459 11.177 67.554 1.00 20.79 314 TYR A CA 1
ATOM 2032 C C . TYR A 1 292 ? 48.282 10.259 66.668 1.00 24.50 314 TYR A C 1
ATOM 2033 O O . TYR A 1 292 ? 47.774 9.664 65.718 1.00 31.33 314 TYR A O 1
ATOM 2042 N N . GLU A 1 293 ? 49.567 10.135 66.974 1.00 32.29 315 GLU A N 1
ATOM 2043 C CA . GLU A 1 293 ? 50.492 9.337 66.182 1.00 43.64 315 GLU A CA 1
ATOM 2044 C C . GLU A 1 293 ? 50.233 7.846 66.369 1.00 51.85 315 GLU A C 1
ATOM 2045 O O . GLU A 1 293 ? 50.852 7.014 65.708 1.00 57.83 315 GLU A O 1
ATOM 2051 N N . ALA A 1 296 ? 54.176 0.193 67.462 0.45 70.79 318 ALA A N 1
ATOM 2052 C CA . ALA A 1 296 ? 53.101 0.682 66.612 1.00 67.92 318 ALA A CA 1
ATOM 2053 C C . ALA A 1 296 ? 53.623 1.023 65.224 1.00 70.50 318 ALA A C 1
ATOM 2054 O O . ALA A 1 296 ? 54.065 2.145 64.978 0.75 69.48 318 ALA A O 1
ATOM 2056 N N . LYS A 1 297 ? 53.583 0.047 64.321 0.39 74.91 319 LYS A N 1
ATOM 2057 C CA . LYS A 1 297 ? 53.943 0.304 62.937 0.69 78.05 319 LYS A CA 1
ATOM 2058 C C . LYS A 1 297 ? 52.885 1.186 62.278 0.60 80.53 319 LYS A C 1
ATOM 2059 O O . LYS A 1 297 ? 51.728 1.234 62.705 1.00 82.42 319 LYS A O 1
ATOM 2061 N N . SER A 1 298 ? 53.306 1.892 61.228 1.00 79.59 320 SER A N 1
ATOM 2062 C CA . SER A 1 298 ? 52.459 2.873 60.555 0.58 75.32 320 SER A CA 1
ATOM 2063 C C . SER A 1 298 ? 51.095 2.287 60.224 0.30 69.61 320 SER A C 1
ATOM 2064 O O . SER A 1 298 ? 50.998 1.278 59.518 1.00 74.21 320 SER A O 1
ATOM 2066 N N . ARG A 1 299 ? 50.043 2.917 60.749 1.00 57.23 321 ARG A N 1
ATOM 2067 C CA . ARG A 1 299 ? 48.694 2.402 60.552 1.00 50.61 321 ARG A CA 1
ATOM 2068 C C . ARG A 1 299 ? 48.376 2.319 59.067 1.00 41.55 321 ARG A C 1
ATOM 2069 O O . ARG A 1 299 ? 48.644 3.257 58.308 1.00 31.62 321 ARG A O 1
ATOM 2077 N N . ALA A 1 300 ? 47.845 1.173 58.653 1.00 34.02 322 ALA A N 1
ATOM 2078 C CA . ALA A 1 300 ? 47.399 0.948 57.287 1.00 26.32 322 ALA A CA 1
ATOM 2079 C C . ALA A 1 300 ? 45.891 0.755 57.298 1.00 26.15 322 ALA A C 1
ATOM 2080 O O . ALA A 1 300 ? 45.377 -0.176 57.925 1.00 32.10 322 ALA A O 1
ATOM 2082 N N . ILE A 1 301 ? 45.193 1.640 56.615 1.00 18.15 323 ILE A N 1
ATOM 2083 C CA . ILE A 1 301 ? 43.743 1.613 56.516 1.00 17.81 323 ILE A CA 1
ATOM 2084 C C . ILE A 1 301 ? 43.402 0.902 55.218 1.00 18.24 323 ILE A C 1
ATOM 2085 O O . ILE A 1 301 ? 43.834 1.332 54.138 1.00 19.75 323 ILE A O 1
ATOM 2090 N N . LYS A 1 302 ? 42.660 -0.198 55.320 1.00 16.59 324 LYS A N 1
ATOM 2091 C CA . LYS A 1 302 ? 42.392 -1.028 54.151 1.00 19.61 324 LYS A CA 1
ATOM 2092 C C . LYS A 1 302 ? 41.343 -0.380 53.259 1.00 18.06 324 LYS A C 1
ATOM 2093 O O . LYS A 1 302 ? 40.354 0.183 53.739 1.00 19.44 324 LYS A O 1
ATOM 2099 N N . ILE A 1 303 ? 41.583 -0.448 51.950 1.00 15.89 325 ILE A N 1
ATOM 2100 C CA . ILE A 1 303 ? 40.635 -0.037 50.920 1.00 16.72 325 ILE A CA 1
ATOM 2101 C C . ILE A 1 303 ? 40.269 -1.279 50.135 1.00 16.62 325 ILE A C 1
ATOM 2102 O O . ILE A 1 303 ? 41.145 -1.915 49.540 1.00 18.22 325 ILE A O 1
ATOM 2107 N N . GLU A 1 304 ? 38.990 -1.624 50.122 1.00 16.99 326 GLU A N 1
ATOM 2108 C CA . GLU A 1 304 ? 38.503 -2.756 49.344 1.00 18.77 326 GLU A CA 1
ATOM 2109 C C . GLU A 1 304 ? 37.561 -2.209 48.289 1.00 18.20 326 GLU A C 1
ATOM 2110 O O . GLU A 1 304 ? 36.508 -1.652 48.614 1.00 19.32 326 GLU A O 1
ATOM 2116 N N . ILE A 1 305 ? 37.950 -2.351 47.030 1.00 18.50 327 ILE A N 1
ATOM 2117 C CA . ILE A 1 305 ? 37.194 -1.793 45.918 1.00 18.36 327 ILE A CA 1
ATOM 2118 C C . ILE A 1 305 ? 36.558 -2.949 45.155 1.00 20.25 327 ILE A C 1
ATOM 2119 O O . ILE A 1 305 ? 37.272 -3.747 44.526 1.00 19.94 327 ILE A O 1
ATOM 2124 N N . PRO A 1 306 ? 35.234 -3.078 45.174 1.00 21.83 328 PRO A N 1
ATOM 2125 C CA . PRO A 1 306 ? 34.574 -4.126 44.394 1.00 21.69 328 PRO A CA 1
ATOM 2126 C C . PRO A 1 306 ? 34.712 -3.831 42.912 1.00 21.57 328 PRO A C 1
ATOM 2127 O O . PRO A 1 306 ? 34.933 -2.690 42.503 1.00 22.66 328 PRO A O 1
ATOM 2131 N N . ASP A 1 307 ? 34.579 -4.876 42.099 1.00 23.40 329 ASP A N 1
ATOM 2132 C CA . ASP A 1 307 ? 34.849 -4.725 40.675 1.00 22.82 329 ASP A CA 1
ATOM 2133 C C . ASP A 1 307 ? 33.644 -4.234 39.886 1.00 23.31 329 ASP A C 1
ATOM 2134 O O . ASP A 1 307 ? 33.727 -4.130 38.659 1.00 25.30 329 ASP A O 1
ATOM 2139 N N . SER A 1 308 ? 32.550 -3.884 40.562 1.00 26.00 330 SER A N 1
ATOM 2140 C CA . SER A 1 308 ? 31.410 -3.302 39.875 1.00 28.58 330 SER A CA 1
ATOM 2141 C C . SER A 1 308 ? 30.681 -2.382 40.834 1.00 26.09 330 SER A C 1
ATOM 2142 O O . SER A 1 308 ? 30.783 -2.518 42.058 1.00 24.86 330 SER A O 1
ATOM 2145 N N . TRP A 1 309 ? 29.931 -1.445 40.254 1.00 25.94 3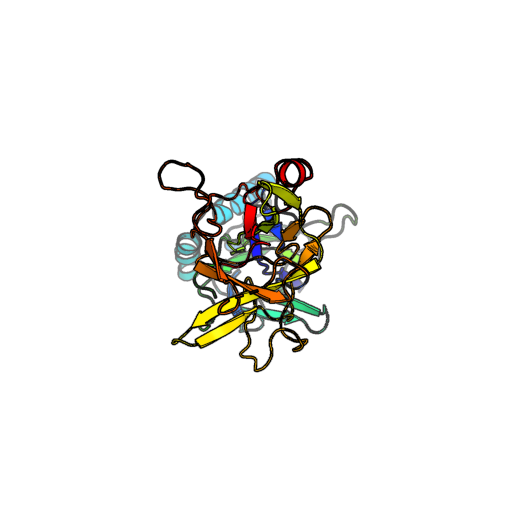31 TRP A N 1
ATOM 2146 C CA . TRP A 1 309 ? 29.070 -0.582 41.051 1.00 27.26 331 TRP A CA 1
ATOM 2147 C C . TRP A 1 309 ? 27.918 -1.360 41.669 1.00 24.92 331 TRP A C 1
ATOM 2148 O O . TRP A 1 309 ? 27.501 -1.064 42.794 1.00 27.35 331 TRP A O 1
ATOM 2159 N N . GLU A 1 310 ? 27.371 -2.330 40.937 1.00 27.96 332 GLU A N 1
ATOM 2160 C CA . GLU A 1 310 ? 26.164 -3.029 41.349 1.00 29.47 332 GLU A CA 1
ATOM 2161 C C . GLU A 1 310 ? 26.396 -4.530 41.350 1.00 30.25 332 GLU A C 1
ATOM 2162 O O . GLU A 1 310 ? 27.184 -5.056 40.555 1.00 31.27 332 GLU A O 1
ATOM 2168 N N . ASP A 1 311 ? 25.678 -5.218 42.237 1.00 31.78 333 ASP A N 1
ATOM 2169 C CA . ASP A 1 311 ? 25.683 -6.672 42.274 1.00 33.84 333 ASP A CA 1
ATOM 2170 C C . ASP A 1 311 ? 24.654 -7.215 41.286 1.00 41.70 333 ASP A C 1
ATOM 2171 O O . ASP A 1 311 ? 24.093 -6.479 40.471 1.00 39.43 333 ASP A O 1
ATOM 2176 N N . GLU A 1 312 ? 24.394 -8.523 41.368 1.00 44.33 334 GLU A N 1
ATOM 2177 C CA . GLU A 1 312 ? 23.462 -9.176 40.454 1.00 47.63 334 GLU A CA 1
ATOM 2178 C C . GLU A 1 312 ? 22.077 -8.551 40.502 1.00 50.08 334 GLU A C 1
ATOM 2179 O O . GLU A 1 312 ? 21.353 -8.568 39.498 1.00 50.25 334 GLU A O 1
ATOM 2185 N N . ASP A 1 313 ? 21.691 -7.997 41.652 1.00 49.96 335 ASP A N 1
ATOM 2186 C CA . ASP A 1 313 ? 20.339 -7.513 41.884 0.96 49.01 335 ASP A CA 1
ATOM 2187 C C . ASP A 1 313 ? 20.230 -5.995 41.809 0.45 47.15 335 ASP A C 1
ATOM 2188 O O . ASP A 1 313 ? 19.225 -5.431 42.256 0.94 48.14 335 ASP A O 1
ATOM 2193 N N . GLY A 1 314 ? 21.237 -5.323 41.256 1.00 45.85 336 GLY A N 1
ATOM 2194 C CA . GLY A 1 314 ? 21.217 -3.880 41.147 1.00 46.93 336 GLY A CA 1
ATOM 2195 C C . GLY A 1 314 ? 21.535 -3.126 42.421 0.95 42.09 336 GLY A C 1
ATOM 2196 O O . GLY A 1 314 ? 21.444 -1.891 42.425 0.84 42.35 336 GLY A O 1
ATOM 2197 N N . ASN A 1 315 ? 21.891 -3.815 43.503 1.00 35.50 337 ASN A N 1
ATOM 2198 C CA . ASN A 1 315 ? 22.251 -3.137 44.736 1.00 32.34 337 ASN A CA 1
ATOM 2199 C C . ASN A 1 315 ? 23.654 -2.552 44.629 1.00 30.64 337 ASN A C 1
ATOM 2200 O O . ASN A 1 315 ? 24.538 -3.117 43.977 1.00 32.65 337 ASN A O 1
ATOM 2205 N N . ARG A 1 316 ? 23.856 -1.415 45.287 1.00 30.51 338 ARG A N 1
ATOM 2206 C CA . ARG A 1 316 ? 25.173 -0.796 45.274 1.00 25.52 338 ARG A CA 1
ATOM 2207 C C . ARG A 1 316 ? 26.178 -1.682 45.996 1.00 29.36 338 ARG A C 1
ATOM 2208 O O . ARG A 1 316 ? 25.902 -2.207 47.080 1.00 30.77 338 ARG A O 1
ATOM 2216 N N . ARG A 1 317 ? 27.345 -1.856 45.384 1.00 25.81 339 ARG A N 1
ATOM 2217 C CA . ARG A 1 317 ? 28.488 -2.475 46.036 1.00 24.45 339 ARG A CA 1
ATOM 2218 C C . ARG A 1 317 ? 29.421 -1.365 46.499 1.00 22.01 339 ARG A C 1
ATOM 2219 O O . ARG A 1 317 ? 29.878 -0.555 45.689 1.00 24.10 339 ARG A O 1
ATOM 2227 N N . PHE A 1 318 ? 29.682 -1.317 47.800 1.00 21.84 340 PHE A N 1
ATOM 2228 C CA . PHE A 1 318 ? 30.447 -0.228 48.387 1.00 21.59 340 PHE A CA 1
ATOM 2229 C C . PHE A 1 318 ? 31.945 -0.489 48.373 1.00 21.89 340 PHE A C 1
ATOM 2230 O O . PHE A 1 318 ? 32.404 -1.616 48.573 1.00 22.52 340 PHE A O 1
ATOM 2238 N N . VAL A 1 319 ? 32.708 0.579 48.159 1.00 18.15 341 VAL A N 1
ATOM 2239 C CA . VAL A 1 319 ? 34.088 0.576 48.616 1.00 17.14 341 VAL A CA 1
ATOM 2240 C C . VAL A 1 319 ? 34.054 0.452 50.127 1.00 18.82 341 VAL A C 1
ATOM 2241 O O . VAL A 1 319 ? 33.214 1.069 50.792 1.00 18.82 341 VAL A O 1
ATOM 2245 N N . LEU A 1 320 ? 34.947 -0.359 50.677 1.00 17.98 342 LEU A N 1
ATOM 2246 C CA . LEU A 1 320 ? 35.064 -0.516 52.121 1.00 18.75 342 LEU A CA 1
ATOM 2247 C C . LEU A 1 320 ? 36.355 0.129 52.601 1.00 17.76 342 LEU A C 1
ATOM 2248 O O . LEU A 1 320 ? 37.432 -0.132 52.055 1.00 17.77 342 LEU A O 1
ATOM 2253 N N . ILE A 1 321 ? 36.242 0.960 53.625 1.00 16.21 343 ILE A N 1
ATOM 2254 C CA . ILE A 1 321 ? 37.384 1.592 54.268 1.00 16.28 343 ILE A CA 1
ATOM 2255 C C . ILE A 1 321 ? 37.499 0.944 55.637 1.00 15.43 343 ILE A C 1
ATOM 2256 O O . ILE A 1 321 ? 36.636 1.151 56.499 1.00 20.14 343 ILE A O 1
ATOM 2261 N N . ASP A 1 322 ? 38.541 0.139 55.830 1.00 18.33 344 ASP A N 1
ATOM 2262 C CA . ASP A 1 322 ? 38.683 -0.663 57.051 1.00 17.16 344 ASP A CA 1
ATOM 2263 C C . ASP A 1 322 ? 37.383 -1.391 57.373 1.00 18.99 344 ASP A C 1
ATOM 2264 O O . ASP A 1 322 ? 36.920 -1.432 58.521 1.00 20.40 344 ASP A O 1
ATOM 2269 N N . GLY A 1 323 ? 36.774 -1.960 56.336 1.00 19.31 345 GLY A N 1
ATOM 2270 C CA . GLY A 1 323 ? 35.553 -2.717 56.462 1.00 21.81 345 GLY A CA 1
ATOM 2271 C C . GLY A 1 323 ? 34.288 -1.896 56.511 1.00 20.52 345 GLY A C 1
ATOM 2272 O O . GLY A 1 323 ? 33.195 -2.479 56.522 1.00 25.21 345 GLY A O 1
ATOM 2273 N N . GLN A 1 324 ? 34.393 -0.548 56.558 1.00 19.65 346 GLN A N 1
ATOM 2274 C CA . GLN A 1 324 ? 33.231 0.330 56.647 1.00 19.26 346 GLN A CA 1
ATOM 2275 C C . GLN A 1 324 ? 32.754 0.703 55.253 1.00 21.44 346 GLN A C 1
ATOM 2276 O O . GLN A 1 324 ? 33.562 1.150 54.436 1.00 19.77 346 GLN A O 1
ATOM 2282 N N . PRO A 1 325 ? 31.465 0.563 54.955 1.00 19.43 347 PRO A N 1
ATOM 2283 C CA . PRO A 1 325 ? 30.955 1.032 53.659 1.00 19.37 347 PRO A CA 1
ATOM 2284 C C . PRO A 1 325 ? 31.108 2.536 53.521 1.00 21.93 347 PRO A C 1
ATOM 2285 O O . PRO A 1 325 ? 30.815 3.307 54.440 1.00 26.66 347 PRO A O 1
ATOM 2289 N N . MET A 1 326 ? 31.580 2.943 52.353 1.00 16.83 348 MET A N 1
ATOM 2290 C CA . MET A 1 326 ? 31.920 4.319 52.042 1.00 17.44 348 MET A CA 1
ATOM 2291 C C . MET A 1 326 ? 30.896 4.839 51.042 1.00 20.70 348 MET A C 1
ATOM 2292 O O . MET A 1 326 ? 30.783 4.299 49.937 1.00 21.49 348 MET A O 1
ATOM 2297 N N . GLN A 1 327 ? 30.126 5.855 51.435 1.00 19.24 349 GLN A N 1
ATOM 2298 C CA . GLN A 1 327 ? 29.166 6.402 50.488 1.00 17.84 349 GLN A CA 1
ATOM 2299 C C . GLN A 1 327 ? 29.919 7.000 49.310 1.00 19.76 349 GLN A C 1
ATOM 2300 O O . GLN A 1 327 ? 31.041 7.486 49.450 1.00 20.01 349 GLN A O 1
ATOM 2306 N N . GLU A 1 328 ? 29.303 6.945 48.137 1.00 18.95 350 GLU A N 1
ATOM 2307 C CA . GLU A 1 328 ? 30.011 7.359 46.940 1.00 20.07 350 GLU A CA 1
ATOM 2308 C C . GLU A 1 328 ? 28.996 7.692 45.867 1.00 22.06 350 GLU A C 1
ATOM 2309 O O . GLU A 1 328 ? 27.943 7.052 45.769 1.00 23.45 350 GLU A O 1
ATOM 2315 N N . ASN A 1 329 ? 29.321 8.705 45.075 1.00 20.31 351 ASN A N 1
ATOM 2316 C CA . ASN A 1 329 ? 28.543 9.061 43.900 1.00 20.73 351 ASN A CA 1
ATOM 2317 C C . ASN A 1 329 ? 29.320 8.703 42.647 1.00 20.24 351 ASN A C 1
ATOM 2318 O O . ASN A 1 329 ? 30.553 8.702 42.646 1.00 21.67 351 ASN A O 1
ATOM 2323 N N . PHE A 1 330 ? 28.590 8.406 41.573 1.00 24.24 352 PHE A N 1
ATOM 2324 C CA . PHE A 1 330 ? 29.223 8.347 40.264 1.00 21.70 352 PHE A CA 1
ATOM 2325 C C . PHE A 1 330 ? 30.008 9.628 40.035 1.00 22.41 352 PHE A C 1
ATOM 2326 O O . PHE A 1 330 ? 29.531 10.725 40.337 1.00 24.76 352 PHE A O 1
ATOM 2334 N N . GLY A 1 331 ? 31.219 9.484 39.507 1.00 21.47 353 GLY A N 1
ATOM 2335 C CA . GLY A 1 331 ? 32.114 10.602 39.334 1.00 23.07 353 GLY A CA 1
ATOM 2336 C C . GLY A 1 331 ? 33.082 10.815 40.473 1.00 20.31 353 GLY A C 1
ATOM 2337 O O . GLY A 1 331 ? 34.096 11.499 40.289 1.00 21.61 353 GLY A O 1
ATOM 2338 N N . GLY A 1 332 ? 32.785 10.269 41.649 1.00 19.51 354 GLY A N 1
ATOM 2339 C CA . GLY A 1 332 ? 33.739 10.195 42.736 1.00 18.47 354 GLY A CA 1
ATOM 2340 C C . GLY A 1 332 ? 33.968 11.470 43.516 1.00 17.60 354 GLY A C 1
ATOM 2341 O O . GLY A 1 332 ? 34.858 11.498 44.369 1.00 16.48 354 GLY A O 1
ATOM 2342 N N . VAL A 1 333 ? 33.220 12.532 43.254 1.00 18.90 355 VAL A N 1
ATOM 2343 C CA . VAL A 1 333 ? 33.460 13.780 43.962 1.00 19.00 355 VAL A CA 1
ATOM 2344 C C . VAL A 1 333 ? 32.875 13.667 45.359 1.00 18.27 355 VAL A C 1
ATOM 2345 O O . VAL A 1 333 ? 31.739 13.216 45.543 1.00 22.14 355 VAL A O 1
ATOM 2349 N N . VAL A 1 334 ? 33.675 14.027 46.355 1.00 16.66 356 VAL A N 1
ATOM 2350 C CA . VAL A 1 334 ? 33.215 14.044 47.736 1.00 15.64 356 VAL A CA 1
ATOM 2351 C C . VAL A 1 334 ? 32.484 15.358 47.955 1.00 16.69 356 VAL A C 1
ATOM 2352 O O . VAL A 1 334 ? 33.078 16.434 47.828 1.00 19.39 356 VAL A O 1
ATOM 2356 N N . THR A 1 335 ? 31.188 15.270 48.219 1.00 15.55 357 THR A N 1
ATOM 2357 C CA . THR A 1 335 ? 30.307 16.426 48.230 1.00 16.18 357 THR A CA 1
ATOM 2358 C C . THR A 1 335 ? 30.341 17.125 49.582 1.00 17.23 357 THR A C 1
ATOM 2359 O O . THR A 1 335 ? 30.814 16.570 50.577 1.00 17.05 357 THR A O 1
ATOM 2363 N N . PRO A 1 336 ? 29.812 18.353 49.656 1.00 19.09 358 PRO A N 1
ATOM 2364 C CA . PRO A 1 336 ? 29.693 19.000 50.971 1.00 16.28 358 PRO A CA 1
ATOM 2365 C C . PRO A 1 336 ? 28.878 18.187 51.948 1.00 17.26 358 PRO A C 1
ATOM 2366 O O . PRO A 1 336 ? 29.185 18.164 53.146 1.00 17.13 358 PRO A O 1
ATOM 2370 N N . GLU A 1 337 ? 27.848 17.500 51.464 1.00 18.66 359 GLU A N 1
ATOM 2371 C CA . GLU A 1 337 ? 27.054 16.665 52.354 1.00 17.17 359 GLU A CA 1
ATOM 2372 C C . GLU A 1 337 ? 27.866 15.483 52.866 1.00 16.99 359 GLU A C 1
ATOM 2373 O O . GLU A 1 337 ? 27.744 15.112 54.040 1.00 18.74 359 GLU A O 1
ATOM 2379 N N . MET A 1 338 ? 28.719 14.899 52.020 1.00 15.88 360 MET A N 1
ATOM 2380 C CA . MET A 1 338 ? 29.593 13.830 52.494 1.00 15.10 360 MET A CA 1
ATOM 2381 C C . MET A 1 338 ? 30.575 14.351 53.526 1.00 14.72 360 MET A C 1
ATOM 2382 O O . MET A 1 338 ? 30.876 13.666 54.511 1.00 16.25 360 MET A O 1
ATOM 2387 N N . ILE A 1 339 ? 31.088 15.557 53.317 1.00 14.98 361 ILE A N 1
ATOM 2388 C CA . ILE A 1 339 ? 32.031 16.127 54.268 1.00 14.98 361 ILE A CA 1
ATOM 2389 C C . ILE A 1 339 ? 31.342 16.370 55.602 1.00 17.09 361 ILE A C 1
ATOM 2390 O O . ILE A 1 339 ? 31.890 16.058 56.668 1.00 17.89 361 ILE A O 1
ATOM 2395 N N . SER A 1 340 ? 30.118 16.904 55.565 1.00 15.69 362 SER A N 1
ATOM 2396 C CA . SER A 1 340 ? 29.363 17.109 56.800 1.00 15.59 362 SER A CA 1
ATOM 2397 C C . SER A 1 340 ? 29.140 15.792 57.522 1.00 17.74 362 SER A C 1
ATOM 2398 O O . SER A 1 340 ? 29.286 15.712 58.747 1.00 17.03 362 SER A O 1
ATOM 2401 N N . SER A 1 341 ? 28.791 14.747 56.776 1.00 16.93 363 SER A N 1
ATOM 2402 C CA . SER A 1 341 ? 28.555 13.444 57.382 1.00 17.21 363 SER A CA 1
ATOM 2403 C C . SER A 1 341 ? 29.799 12.947 58.099 1.00 17.93 363 SER A C 1
ATOM 2404 O O . SER A 1 341 ? 29.720 12.434 59.225 1.00 17.82 363 SER A O 1
ATOM 2407 N N . GLY A 1 342 ? 30.963 13.151 57.494 1.00 17.77 364 GLY A N 1
ATOM 2408 C CA . GLY A 1 342 ? 32.192 12.781 58.154 1.00 15.34 364 GLY A CA 1
ATOM 2409 C C . GLY A 1 342 ? 32.424 11.298 58.256 1.00 13.96 364 GLY A C 1
ATOM 2410 O O . GLY A 1 342 ? 33.216 10.862 59.098 1.00 15.15 364 GLY A O 1
ATOM 2411 N N . TYR A 1 343 ? 31.795 10.509 57.391 1.00 14.70 365 TYR A N 1
ATOM 2412 C CA . TYR A 1 343 ? 31.938 9.063 57.384 1.00 15.76 365 TYR A CA 1
ATOM 2413 C C . TYR A 1 343 ? 32.439 8.598 56.020 1.00 15.53 365 TYR A C 1
ATOM 2414 O O . TYR A 1 343 ? 32.168 9.248 55.006 1.00 16.17 365 TYR A O 1
ATOM 2423 N N . PRO A 1 344 ? 33.175 7.480 55.959 1.00 15.27 366 PRO A N 1
ATOM 2424 C CA . PRO A 1 344 ? 33.588 6.675 57.112 1.00 16.35 366 PRO A CA 1
ATOM 2425 C C . PRO A 1 344 ? 34.683 7.364 57.896 1.00 14.96 366 PRO A C 1
ATOM 2426 O O . PRO A 1 344 ? 35.474 8.121 57.329 1.00 15.58 366 PRO A O 1
ATOM 2430 N N . ARG A 1 345 ? 34.728 7.152 59.203 1.00 16.43 367 ARG A N 1
ATOM 2431 C CA . ARG A 1 345 ? 35.795 7.765 59.972 1.00 16.26 367 ARG A CA 1
ATOM 2432 C C . ARG A 1 345 ? 36.650 6.707 60.639 1.00 15.91 367 ARG A C 1
ATOM 2433 O O . ARG A 1 345 ? 36.165 5.653 61.063 1.00 17.81 367 ARG A O 1
ATOM 2441 N N . VAL A 1 346 ? 37.943 6.991 60.641 1.00 15.81 368 VAL A N 1
ATOM 2442 C CA . VAL A 1 346 ? 38.955 6.199 61.316 1.00 1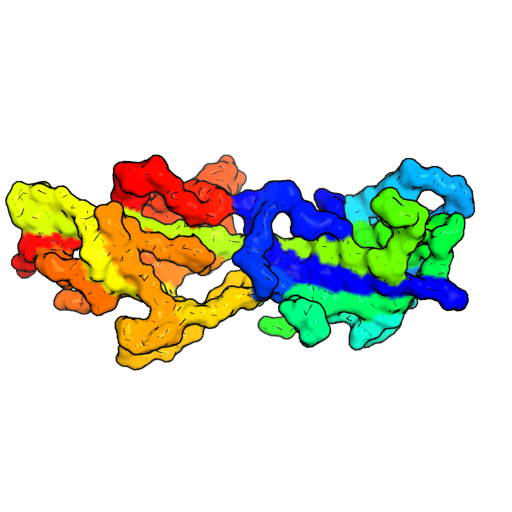6.00 368 VAL A CA 1
ATOM 2443 C C . VAL A 1 346 ? 39.358 6.975 62.558 1.00 15.63 368 VAL A C 1
ATOM 2444 O O . VAL A 1 346 ? 39.651 8.177 62.475 1.00 16.07 368 VAL A O 1
ATOM 2448 N N . TYR A 1 347 ? 39.323 6.306 63.703 1.00 15.23 369 TYR A N 1
ATOM 2449 C CA . TYR A 1 347 ? 39.575 6.941 64.986 1.00 14.25 369 TYR A CA 1
ATOM 2450 C C . TYR A 1 347 ? 41.015 6.714 65.401 1.00 14.80 369 TYR A C 1
ATOM 2451 O O . TYR A 1 347 ? 41.461 5.570 65.509 1.00 17.86 369 TYR A O 1
ATOM 2460 N N . ASN A 1 348 ? 41.724 7.810 65.648 1.00 14.86 370 ASN A N 1
ATOM 2461 C CA . ASN A 1 348 ? 43.086 7.781 66.161 1.00 16.05 370 ASN A CA 1
ATOM 2462 C C . ASN A 1 348 ? 43.053 8.217 67.616 1.00 17.41 370 ASN A C 1
ATOM 2463 O O . ASN A 1 348 ? 42.506 9.274 67.932 1.00 17.84 370 ASN A O 1
ATOM 2467 N N . TYR A 1 349 ? 43.620 7.402 68.493 1.00 15.65 371 TYR A N 1
ATOM 2468 C CA . TYR A 1 349 ? 43.557 7.657 69.927 1.00 16.23 371 TYR A CA 1
ATOM 2469 C C . TYR A 1 349 ? 44.776 8.435 70.393 1.00 21.43 371 TYR A C 1
ATOM 2470 O O . TYR A 1 349 ? 45.916 8.053 70.110 1.00 22.87 371 TYR A O 1
ATOM 2479 N N . ALA A 1 350 ? 44.524 9.519 71.132 1.00 16.50 372 ALA A N 1
ATOM 2480 C CA . ALA A 1 350 ? 45.611 10.251 71.769 1.00 18.72 372 ALA A CA 1
ATOM 2481 C C . ALA A 1 350 ? 46.191 9.471 72.934 1.00 23.05 372 ALA A C 1
ATOM 2482 O O . ALA A 1 350 ? 47.399 9.533 73.190 1.00 27.17 372 ALA A O 1
ATOM 2484 N N . ASP A 1 351 ? 45.339 8.780 73.688 1.00 21.43 373 ASP A N 1
ATOM 2485 C CA . ASP A 1 351 ? 45.793 8.036 74.861 1.00 26.19 373 ASP A CA 1
ATOM 2486 C C . ASP A 1 351 ? 46.499 6.782 74.376 1.00 30.07 373 ASP A C 1
ATOM 2487 O O . ASP A 1 351 ? 45.859 5.813 73.962 1.00 31.30 373 ASP A O 1
ATOM 2492 N N . LYS A 1 352 ? 47.830 6.799 74.402 1.00 40.84 374 LYS A N 1
ATOM 2493 C CA . LYS A 1 352 ? 48.580 5.601 74.064 1.00 52.22 374 LYS A CA 1
ATOM 2494 C C . LYS A 1 352 ? 48.490 4.577 75.182 1.00 48.02 374 LYS A C 1
ATOM 2495 O O . LYS A 1 352 ? 48.707 4.894 76.360 1.00 44.60 374 LYS A O 1
ATOM 2501 N N . GLN A 1 353 ? 48.183 3.344 74.801 1.00 44.54 375 GLN A N 1
ATOM 2502 C CA . GLN A 1 353 ? 48.064 2.267 75.760 1.00 46.54 375 GLN A CA 1
ATOM 2503 C C . GLN A 1 353 ? 48.853 1.049 75.298 1.00 46.99 375 GLN A C 1
ATOM 2504 O O . GLN A 1 353 ? 49.521 0.397 76.099 1.00 51.79 375 GLN A O 1
#

Secondary structure (DSSP, 8-state):
--EEEEEEE-EEEEE---TT-S--TTEEES-TT-B-TT-EEEEEE-GGG--TT--HHHHHHHHHHHHHS-HHHHHHHHHHH--B-SB-SSBBTEEE-EEETTTTEEEEEEEEEE--SSSS-EEEEEEEEPPPP--TT-EE----EEEEE--B-TTT-SBPSEEEE--EEE---B--EEEEEEE-TTS-EEE----EEEEEEEETTEEEEEB-SPPBTTB--EE--S-TTT-TTBPPEE--TT-EEE-TT--B-SEEEEEEEEEPPTT---PPPEEEEEE-SSSB-TTSPBPPEEETTEEE---TT----HHHHHHT-SEEEEESS--

CATH classification: 2.60.40.10

Nearest PDB structures (foldseek):
  6jch-assembly1_A  TM=1.003E+00  e=6.660E-72  Lacticaseibacillus rhamnosus GG
  6jk7-assembly1_A  TM=9.730E-01  e=4.196E-63  Lacticaseibacillus rhamnosus GG
  6jbv-assembly1_A  TM=1.000E+00  e=1.371E-60  Lacticaseibacillus rhamnosus GG
  6n0a-assembly2_B  TM=3.251E-01  e=8.829E-04  Streptococcus pyogenes
  2xid-assembly2_B  TM=3.628E-01  e=9.474E-02  Streptococcus pyogenes

Foldseek 3Di:
DDKFKEKEFEFAWAQLPDFLDQDDPRIGGLDPARTDFQWKKFKWWCLVVDDFPDDPVVVVVVQVVQQPDALVRNCVVCVVPTDAAWAWPVGRRMWTWQQDVVVRYGNIIMTMGDADQPGFRTKMWMGIDDGDPDPPLKAQQFTTGIGTPQDADPVVRGGHRYGYTYGYIYAAWAKDKAFEKEAEPVGDMATFWFWKWWKWDDDPRDTWTFFDDDDYNNDTDTHDDPQLVPPNGTDIFTQHRLRMGICVSDIGAADKMWTWGNDGGVLQAVPTDTWIWGGHRDQADPVRDGDATQTNHHGDDADSVGDCDPVNSVVRPPYDYGYSDDD

InterPro domains:
  IPR013783 Immunoglobulin-like fold [G3DSA:2.60.40.10] (3-194)
  IPR013783 Immunoglobulin-like fold [G3DSA:2.60.40.10] (207-319)
  IPR032364 Gram-positive pilin subunit D1, N-terminal [PF16555] (9-194)
  IPR041033 SpaA-like, prealbumin fold domain subgroup 1 [PF17802] (212-305)

Sequence (327 aa):
DQTAEIVIHKRIYRDIIDPNNPDKDGYKLLSKTSGLNGANFEVYDASSLLKPNMTPEAIRALVDRYQNMTRKQALKFARANLKLAGQGNKGIGLMNTKNDPTLGEDGISRITVSVDQQAPTKAYLMIEVAPDPSNVDLERKSSPMLVVFPVTDPISGNPLQTIHLYPKNVGYVRDPYFFKFGVHPDGTSKRLAGAIFAIYRIENGKKLYLDMSPVTDLRNKWVSTTDPLHDDRVNKFVSDQDGLVNTGERFLPAGEYFFEELQGVPGYEAKSRAIKIEIPDSWEDEDGNRRFVLIDGQPMQENFGGVVTPEMISSGYPRVYNYADKQ

B-factor: mean 29.45, std 14.62, range [11.88, 84.66]

Organism: Lacticaseibacillus rhamnosus (strain ATCC 53103 / LMG 18243 / GG) (NCBI:txid568703)